Protein AF-C0NZI8-F1 (afdb_monomer)

Organism: Ajellomyces capsulatus (strain G186AR / H82 / ATCC MYA-2454 / RMSCC 2432) (NCBI:txid447093)

Solvent-accessible surface area (backbone atoms only — not comparable to full-atom values): 17394 Å² total; per-residue (Å²): 137,84,87,87,86,86,88,82,84,87,86,87,81,90,79,82,92,83,91,86,84,83,86,84,87,83,87,81,83,81,83,85,82,86,86,82,90,86,84,89,79,89,78,90,82,88,81,78,99,70,85,83,86,71,86,82,74,84,72,78,78,79,77,87,71,55,98,88,56,72,56,94,87,36,101,79,54,83,82,76,89,76,75,90,73,80,79,81,72,90,79,69,96,66,87,80,77,90,73,79,90,84,88,76,88,81,84,93,77,92,82,83,84,89,84,83,90,83,72,89,82,59,88,75,71,70,76,81,71,56,82,88,77,55,60,60,72,66,47,44,57,71,77,47,80,50,59,73,62,50,53,55,50,49,54,52,50,51,52,52,44,59,74,49,69,78,64,72,50,72,69,57,49,45,66,72,74,54,89,85,86,90,84,83,80,80,90,69,102,64,58,67,72,66,50,48,63,52,52,63,74,39,60,92,50,56,71,67,60,32,50,53,55,30,73,74,41,91,51,70,74,47,70,71,57,75,72,78,92,71,95,67,85,131

Secondary structure (DSSP, 8-state):
---------PPP----------------------------------------------PPPPP---TTPPPTT-TT---SS--------SS-------------------------S-GGG-TT------GGGS-HHHHHHHH-S-HHHHHHHHHHHHHHHHHHTT---HHHHHHHHS-----PPP--SS-HHHHHHHHHHHTTS-HHHHHHHHHT--SGGGG--PPPS-----

Mean predicted aligned error: 22.53 Å

Radius of gyration: 34.99 Å; Cα contacts (8 Å, |Δi|>4): 31; chains: 1; bounding box: 94×59×76 Å

Structure (mmCIF, N/CA/C/O backbone):
data_AF-C0NZI8-F1
#
_entry.id   AF-C0NZI8-F1
#
loop_
_atom_site.group_PDB
_atom_site.id
_atom_site.type_symbol
_atom_site.label_atom_id
_atom_site.label_alt_id
_atom_site.label_comp_id
_atom_site.label_asym_id
_atom_site.label_entity_id
_atom_site.label_seq_id
_atom_site.pdbx_PDB_ins_code
_atom_site.Cartn_x
_atom_site.Cartn_y
_atom_site.Cartn_z
_atom_site.occupancy
_atom_site.B_iso_or_equiv
_atom_site.auth_seq_id
_atom_site.auth_comp_id
_atom_site.auth_asym_id
_atom_site.auth_atom_id
_atom_site.pdbx_PDB_model_num
ATOM 1 N N . MET A 1 1 ? -7.556 -16.722 -51.532 1.00 47.34 1 MET A N 1
ATOM 2 C CA . MET A 1 1 ? -8.124 -15.574 -52.265 1.00 47.34 1 MET A CA 1
ATOM 3 C C . MET A 1 1 ? -7.683 -14.290 -51.573 1.00 47.34 1 MET A C 1
ATOM 5 O O . MET A 1 1 ? -7.990 -14.125 -50.404 1.00 47.34 1 MET A O 1
ATOM 9 N N . ALA A 1 2 ? -6.882 -13.501 -52.299 1.00 45.81 2 ALA A N 1
ATOM 10 C CA . ALA A 1 2 ? -6.449 -12.105 -52.118 1.00 45.81 2 ALA A CA 1
ATOM 11 C C . ALA A 1 2 ? -6.083 -11.572 -50.710 1.00 45.81 2 ALA A C 1
ATOM 13 O O . ALA A 1 2 ? -6.938 -11.155 -49.935 1.00 45.81 2 ALA A O 1
ATOM 14 N N . ALA A 1 3 ? -4.772 -11.468 -50.463 1.00 52.78 3 ALA A N 1
ATOM 15 C CA . ALA A 1 3 ? -4.165 -10.540 -49.511 1.00 52.78 3 ALA A CA 1
ATOM 16 C C . ALA A 1 3 ? -4.009 -9.154 -50.165 1.00 52.78 3 ALA A C 1
ATOM 18 O O . ALA A 1 3 ? -3.590 -9.068 -51.319 1.00 52.78 3 ALA A O 1
ATOM 19 N N . VAL A 1 4 ? -4.309 -8.080 -49.431 1.00 65.44 4 VAL A N 1
ATOM 20 C CA . VAL A 1 4 ? -4.055 -6.694 -49.852 1.00 65.44 4 VAL A CA 1
ATOM 21 C C . VAL A 1 4 ? -2.905 -6.145 -49.011 1.00 65.44 4 VAL A C 1
ATOM 23 O O . VAL A 1 4 ? -3.061 -5.856 -47.827 1.00 65.44 4 VAL A O 1
ATOM 26 N N . CYS A 1 5 ? -1.737 -6.031 -49.639 1.00 52.44 5 CYS A N 1
ATOM 27 C CA . CYS A 1 5 ? -0.596 -5.261 -49.161 1.00 52.44 5 CYS A CA 1
ATOM 28 C C . CYS A 1 5 ? -0.641 -3.873 -49.813 1.00 52.44 5 CYS A C 1
ATOM 30 O O . CYS A 1 5 ? -0.712 -3.781 -51.036 1.00 52.44 5 CYS A O 1
ATOM 32 N N . ALA A 1 6 ? -0.535 -2.806 -49.021 1.00 66.19 6 ALA A N 1
ATOM 33 C CA . ALA A 1 6 ? -0.235 -1.467 -49.518 1.00 66.19 6 ALA A CA 1
ATOM 34 C C . ALA A 1 6 ? 0.872 -0.843 -48.658 1.00 66.19 6 ALA A C 1
ATOM 36 O O . ALA A 1 6 ? 0.718 -0.613 -47.461 1.00 66.19 6 ALA A O 1
ATOM 37 N N . SER A 1 7 ? 2.011 -0.630 -49.305 1.00 61.38 7 SER A N 1
ATOM 38 C CA . SER A 1 7 ? 3.226 0.017 -48.823 1.00 61.38 7 SER A CA 1
ATOM 39 C C . SER A 1 7 ? 3.219 1.506 -49.174 1.00 61.38 7 SER A C 1
ATOM 41 O O . SER A 1 7 ? 2.986 1.832 -50.335 1.00 61.38 7 SER A O 1
ATOM 43 N N . LEU A 1 8 ? 3.587 2.394 -48.243 1.00 64.69 8 LEU A N 1
ATOM 44 C CA . LEU A 1 8 ? 4.010 3.763 -48.571 1.00 64.69 8 LEU A CA 1
ATOM 45 C C . LEU A 1 8 ? 5.148 4.257 -47.647 1.00 64.69 8 LEU A C 1
ATOM 47 O O . LEU A 1 8 ? 4.935 4.616 -46.496 1.00 64.69 8 LEU A O 1
ATOM 51 N N . ILE A 1 9 ? 6.365 4.178 -48.200 1.00 70.50 9 ILE A N 1
ATOM 52 C CA . ILE A 1 9 ? 7.445 5.187 -48.304 1.00 70.50 9 ILE A CA 1
ATOM 53 C C . ILE A 1 9 ? 7.753 6.095 -47.084 1.00 70.50 9 ILE A C 1
ATOM 55 O O . ILE A 1 9 ? 6.946 6.957 -46.743 1.00 70.50 9 ILE A O 1
ATOM 59 N N . PRO A 1 10 ? 8.994 6.060 -46.543 1.00 63.06 10 PRO A N 1
ATOM 60 C CA . PRO A 1 10 ? 9.551 7.130 -45.713 1.00 63.06 10 PRO A CA 1
ATOM 61 C C . PRO A 1 10 ? 10.360 8.150 -46.543 1.00 63.06 10 PRO A C 1
ATOM 63 O O . PRO A 1 10 ? 11.252 7.786 -47.313 1.00 63.06 10 PRO A O 1
ATOM 66 N N . GLN A 1 11 ? 10.078 9.444 -46.354 1.00 65.50 11 GLN A N 1
ATOM 67 C CA . GLN A 1 11 ? 10.861 10.550 -46.914 1.00 6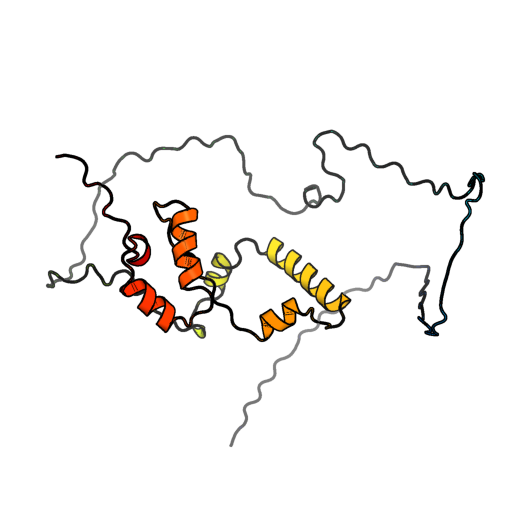5.50 11 GLN A CA 1
ATOM 68 C C . GLN A 1 11 ? 12.129 10.829 -46.096 1.00 65.50 11 GLN A C 1
ATOM 70 O O . GLN A 1 11 ? 12.123 10.900 -44.868 1.00 65.50 11 GLN A O 1
ATOM 75 N N . GLN A 1 12 ? 13.217 11.005 -46.839 1.00 55.22 12 GLN A N 1
ATOM 76 C CA . GLN A 1 12 ? 14.556 11.359 -46.395 1.00 55.22 12 GLN A CA 1
ATOM 77 C C . GLN A 1 12 ? 14.647 12.821 -45.946 1.00 55.22 12 GLN A C 1
ATOM 79 O O . GLN A 1 12 ? 14.176 13.715 -46.645 1.00 55.22 12 GLN A O 1
ATOM 84 N N . LEU A 1 13 ? 15.369 13.081 -44.853 1.00 59.31 13 LEU A N 1
ATOM 85 C CA . LEU A 1 13 ? 15.940 14.403 -44.596 1.00 59.31 13 LEU A CA 1
ATOM 86 C C . LEU A 1 13 ? 17.311 14.260 -43.926 1.00 59.31 13 LEU A C 1
ATOM 88 O O . LEU A 1 13 ? 17.445 14.172 -42.709 1.00 59.31 13 LEU A O 1
ATOM 92 N N . ALA A 1 14 ? 18.344 14.217 -44.764 1.00 51.75 14 ALA A N 1
ATOM 93 C CA . ALA A 1 14 ? 19.727 14.413 -44.367 1.00 51.75 14 ALA A CA 1
ATOM 94 C C . ALA A 1 14 ? 20.017 15.921 -44.334 1.00 51.75 14 ALA A C 1
ATOM 96 O O . ALA A 1 14 ? 19.948 16.588 -45.366 1.00 51.75 14 ALA A O 1
ATOM 97 N N . ARG A 1 15 ? 20.371 16.469 -43.166 1.00 55.72 15 ARG A N 1
ATOM 98 C CA . ARG A 1 15 ? 21.039 17.775 -43.066 1.00 55.72 15 ARG A CA 1
ATOM 99 C C . ARG A 1 15 ? 22.091 17.784 -41.957 1.00 55.72 15 ARG A C 1
ATOM 101 O O . ARG A 1 15 ? 21.784 17.629 -40.785 1.00 55.72 15 ARG A O 1
ATOM 108 N N . ALA A 1 16 ? 23.305 18.074 -42.418 1.00 54.44 16 ALA A N 1
ATOM 109 C CA . ALA A 1 16 ? 24.358 18.860 -41.783 1.00 54.44 16 ALA A CA 1
ATOM 110 C C . ALA A 1 16 ? 25.098 18.289 -40.556 1.00 54.44 16 ALA A C 1
ATOM 112 O O . ALA A 1 16 ? 24.670 18.345 -39.409 1.00 54.44 16 ALA A O 1
ATOM 113 N N . ALA A 1 17 ? 26.322 17.862 -40.870 1.00 51.56 17 ALA A N 1
ATOM 114 C CA . ALA A 1 17 ? 27.480 17.664 -40.016 1.00 51.56 17 ALA A CA 1
ATOM 115 C C . ALA A 1 17 ? 27.743 18.787 -38.995 1.00 51.56 17 ALA A C 1
ATOM 117 O O . ALA A 1 17 ? 27.702 19.967 -39.342 1.00 51.56 17 ALA A O 1
ATOM 118 N N . ARG A 1 18 ? 28.165 18.384 -37.785 1.00 60.62 18 ARG A N 1
ATOM 119 C CA . ARG A 1 18 ? 29.219 19.025 -36.969 1.00 60.62 18 ARG A CA 1
ATOM 120 C C . ARG A 1 18 ? 29.563 18.156 -35.747 1.00 60.62 18 ARG A C 1
ATOM 122 O O . ARG A 1 18 ? 28.758 18.089 -34.823 1.00 60.62 18 ARG A O 1
ATOM 129 N N . PRO A 1 19 ? 30.760 17.546 -35.674 1.00 53.22 19 PRO A N 1
ATOM 130 C CA . PRO A 1 19 ? 31.298 17.028 -34.428 1.00 53.22 19 PRO A CA 1
ATOM 131 C C . PRO A 1 19 ? 32.312 18.028 -33.866 1.00 53.22 19 PRO A C 1
ATOM 133 O O . PRO A 1 19 ? 33.313 18.361 -34.500 1.00 53.22 19 PRO A O 1
ATOM 136 N N . ARG A 1 20 ? 32.062 18.514 -32.654 1.00 55.44 20 ARG A N 1
ATOM 137 C CA . ARG A 1 20 ? 33.077 19.152 -31.814 1.00 55.44 20 ARG A CA 1
ATOM 138 C C . ARG A 1 20 ? 32.785 18.760 -30.381 1.00 55.44 20 ARG A C 1
ATOM 140 O O . ARG A 1 20 ? 31.950 19.413 -29.791 1.00 55.44 20 ARG A O 1
ATOM 147 N N . PHE A 1 21 ? 33.440 17.724 -29.864 1.00 57.88 21 PHE A N 1
ATOM 148 C CA . PHE A 1 21 ? 33.984 17.710 -28.502 1.00 57.88 21 PHE A CA 1
ATOM 149 C C . PHE A 1 21 ? 35.106 16.673 -28.437 1.00 57.88 21 PHE A C 1
ATOM 151 O O . PHE A 1 21 ? 34.916 15.485 -28.684 1.00 57.88 21 PHE A O 1
ATOM 158 N N . SER A 1 22 ? 36.297 17.202 -28.181 1.00 52.34 22 SER A N 1
ATOM 159 C CA . SER A 1 22 ? 37.545 16.494 -27.954 1.00 52.34 22 SER A CA 1
ATOM 160 C C . SER A 1 22 ? 37.698 16.203 -26.460 1.00 52.34 22 SER A C 1
ATOM 162 O O . SER A 1 22 ? 37.262 16.993 -25.627 1.00 52.34 22 SER A O 1
ATOM 164 N N . ALA A 1 23 ? 38.416 15.115 -26.197 1.00 54.16 23 ALA A N 1
ATOM 165 C CA . ALA A 1 23 ? 39.254 14.856 -25.032 1.00 54.16 23 ALA A CA 1
ATOM 166 C C . ALA A 1 23 ? 38.652 14.202 -23.772 1.00 54.16 23 ALA A C 1
ATOM 168 O O . ALA A 1 23 ? 37.743 14.685 -23.103 1.00 54.16 23 ALA A O 1
ATOM 169 N N . THR A 1 24 ? 39.382 13.144 -23.396 1.00 58.09 24 THR A N 1
ATOM 170 C CA . THR A 1 24 ? 39.548 12.501 -22.083 1.00 58.09 24 THR A CA 1
ATOM 171 C C . THR A 1 24 ? 38.499 11.486 -21.622 1.00 58.09 24 THR A C 1
ATOM 173 O O . THR A 1 24 ? 37.571 11.748 -20.865 1.00 58.09 24 THR A O 1
ATOM 176 N N . ALA A 1 25 ? 38.759 10.256 -22.068 1.00 45.81 25 ALA A N 1
ATOM 177 C CA . ALA A 1 25 ? 38.303 8.995 -21.514 1.00 45.81 25 ALA A CA 1
ATOM 178 C C . ALA A 1 25 ? 38.780 8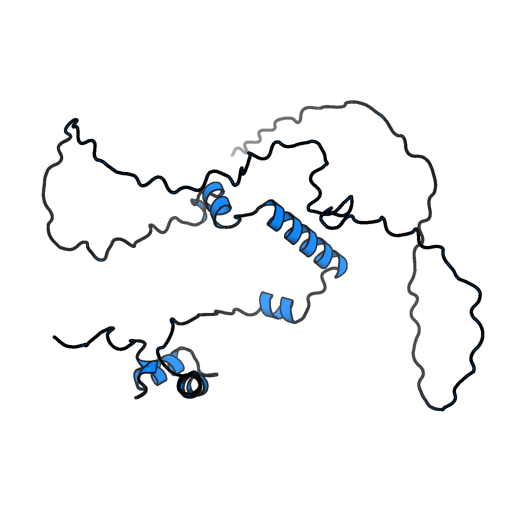.785 -20.072 1.00 45.81 25 ALA A C 1
ATOM 180 O O . ALA A 1 25 ? 39.952 8.996 -19.813 1.00 45.81 25 ALA A O 1
ATOM 181 N N . HIS A 1 26 ? 37.920 8.230 -19.210 1.00 56.84 26 HIS A N 1
ATOM 182 C CA . HIS A 1 26 ? 38.288 7.196 -18.232 1.00 56.84 26 HIS A CA 1
ATOM 183 C C . HIS A 1 26 ? 37.057 6.330 -17.921 1.00 56.84 26 HIS A C 1
ATOM 185 O O . HIS A 1 26 ? 36.157 6.703 -17.171 1.00 56.84 26 HIS A O 1
ATOM 191 N N . ILE A 1 27 ? 37.020 5.150 -18.542 1.00 53.41 27 ILE A N 1
ATOM 192 C CA . ILE A 1 27 ? 36.072 4.071 -18.264 1.00 53.41 27 ILE A CA 1
ATOM 193 C C . ILE A 1 27 ? 36.698 3.218 -17.158 1.00 53.41 27 ILE A C 1
ATOM 195 O O . ILE A 1 27 ? 37.537 2.364 -17.430 1.00 53.41 27 ILE A O 1
ATOM 199 N N . CYS A 1 28 ? 36.295 3.428 -15.907 1.00 56.56 28 CYS A N 1
ATOM 200 C CA . CYS A 1 28 ? 36.663 2.533 -14.809 1.00 56.56 28 CYS A CA 1
ATOM 201 C C . CYS A 1 28 ? 35.565 1.481 -14.605 1.00 56.56 28 CYS A C 1
ATOM 203 O O . CYS A 1 28 ? 34.563 1.710 -13.926 1.00 56.56 28 CYS A O 1
ATOM 205 N N . ARG A 1 29 ? 35.774 0.302 -15.203 1.00 53.34 29 ARG A N 1
ATOM 206 C CA . ARG A 1 29 ? 35.073 -0.942 -14.858 1.00 53.34 29 ARG A CA 1
ATOM 207 C C . ARG A 1 29 ? 35.492 -1.351 -13.443 1.00 53.34 29 ARG A C 1
ATOM 209 O O . ARG A 1 29 ? 36.653 -1.671 -13.223 1.00 53.34 29 ARG A O 1
ATOM 216 N N . ARG A 1 30 ? 34.560 -1.372 -12.487 1.00 58.97 30 ARG A N 1
ATOM 217 C CA . ARG A 1 30 ? 34.794 -1.957 -11.158 1.00 58.97 30 ARG A CA 1
ATOM 218 C C . ARG A 1 30 ? 34.193 -3.360 -11.124 1.00 58.97 30 ARG A C 1
ATOM 220 O O . ARG A 1 30 ? 32.978 -3.515 -11.029 1.00 58.97 30 ARG A O 1
ATOM 227 N N . ALA A 1 31 ? 35.057 -4.362 -11.259 1.00 56.09 31 ALA A N 1
ATOM 228 C CA . ALA A 1 31 ? 34.739 -5.760 -11.011 1.00 56.09 31 ALA A CA 1
ATOM 229 C C . ALA A 1 31 ? 34.596 -5.986 -9.496 1.00 56.09 31 ALA A C 1
ATOM 231 O O . ALA A 1 31 ? 35.449 -5.560 -8.719 1.00 56.09 31 ALA A O 1
ATOM 232 N N . PHE A 1 32 ? 33.510 -6.640 -9.084 1.00 54.00 32 PHE A N 1
ATOM 233 C CA . PHE A 1 32 ? 33.370 -7.216 -7.750 1.00 54.00 32 PHE A CA 1
ATOM 234 C C . PHE A 1 32 ? 33.783 -8.684 -7.845 1.00 54.00 32 PHE A C 1
ATOM 236 O O . PHE A 1 32 ? 33.040 -9.496 -8.391 1.00 54.00 32 PHE A O 1
ATOM 243 N N . ALA A 1 33 ? 34.976 -9.001 -7.345 1.00 61.00 33 ALA A N 1
ATOM 244 C CA . ALA A 1 33 ? 35.378 -10.368 -7.055 1.00 61.00 33 ALA A CA 1
ATOM 245 C C . ALA A 1 33 ? 34.992 -10.690 -5.605 1.00 61.00 33 ALA A C 1
ATOM 247 O O . ALA A 1 33 ? 35.370 -9.990 -4.666 1.00 61.00 33 ALA A O 1
ATOM 248 N N . SER A 1 34 ? 34.178 -11.727 -5.469 1.00 54.78 34 SER A N 1
ATOM 249 C CA . SER A 1 34 ? 33.779 -12.413 -4.245 1.00 54.78 34 SER A CA 1
ATOM 250 C C . SER A 1 34 ? 34.930 -13.222 -3.651 1.00 54.78 34 SER A C 1
ATOM 252 O O . SER A 1 34 ? 35.610 -13.906 -4.414 1.00 54.78 34 SER A O 1
ATOM 254 N N . SER A 1 35 ? 35.077 -13.237 -2.321 1.00 61.22 35 SER A N 1
ATOM 255 C CA . SER A 1 35 ? 35.550 -14.395 -1.531 1.00 61.22 35 SER A CA 1
ATOM 256 C C . SER A 1 35 ? 35.437 -14.138 -0.013 1.00 61.22 35 SER A C 1
ATOM 258 O O . SER A 1 35 ? 35.305 -12.980 0.382 1.00 61.22 35 SER A O 1
ATOM 260 N N . PRO A 1 36 ? 35.377 -15.196 0.825 1.00 56.22 36 PRO A N 1
ATOM 261 C CA . PRO A 1 36 ? 34.413 -15.290 1.924 1.00 56.22 36 PRO A CA 1
ATOM 262 C C . PRO A 1 36 ? 35.015 -15.384 3.346 1.00 56.22 36 PRO A C 1
ATOM 264 O O . PRO A 1 36 ? 36.176 -15.718 3.524 1.00 56.22 36 PRO A O 1
ATOM 267 N N . LEU A 1 37 ? 34.144 -15.119 4.332 1.00 48.94 37 LEU A N 1
ATOM 268 C CA . LEU A 1 37 ? 33.990 -15.761 5.656 1.00 48.94 37 LEU A CA 1
ATOM 269 C C . LEU A 1 37 ? 35.244 -16.178 6.464 1.00 48.94 37 LEU A C 1
ATOM 271 O O . LEU A 1 37 ? 35.846 -17.196 6.157 1.00 48.94 37 LEU A O 1
ATOM 275 N N . LEU A 1 38 ? 35.487 -15.495 7.598 1.00 56.75 38 LEU A N 1
ATOM 276 C CA . LEU A 1 38 ? 35.896 -16.041 8.922 1.00 56.75 38 LEU A CA 1
ATOM 277 C C . LEU A 1 38 ? 35.942 -14.856 9.931 1.00 56.75 38 LEU A C 1
ATOM 279 O O . LEU A 1 38 ? 36.726 -13.936 9.741 1.00 56.75 38 LEU A O 1
ATOM 283 N N . ARG A 1 39 ? 34.919 -14.626 10.771 1.00 49.94 39 ARG A N 1
ATOM 284 C CA . ARG A 1 39 ? 34.687 -15.101 12.161 1.00 49.94 39 ARG A CA 1
ATOM 285 C C . ARG A 1 39 ? 35.610 -14.489 13.253 1.00 49.94 39 ARG A C 1
ATOM 287 O O . ARG A 1 39 ? 36.696 -15.006 13.459 1.00 49.94 39 ARG A O 1
ATOM 294 N N . ASP A 1 40 ? 35.075 -13.445 13.923 1.00 45.81 40 ASP A N 1
ATOM 295 C CA . ASP A 1 40 ? 34.965 -13.110 15.381 1.00 45.81 40 ASP A CA 1
ATOM 296 C C . ASP A 1 40 ? 36.176 -13.180 16.366 1.00 45.81 40 ASP A C 1
ATOM 298 O O . ASP A 1 40 ? 37.129 -13.901 16.104 1.00 45.81 40 ASP A O 1
ATOM 302 N N . PRO A 1 41 ? 36.079 -12.646 17.620 1.00 56.69 41 PRO A N 1
ATOM 303 C CA . PRO A 1 41 ? 35.681 -11.294 18.084 1.00 56.69 41 PRO A CA 1
ATOM 304 C C . PRO A 1 41 ? 36.561 -10.747 19.265 1.00 56.69 41 PRO A C 1
ATOM 306 O O . PRO A 1 41 ? 37.358 -11.478 19.835 1.00 56.69 41 PRO A O 1
ATOM 309 N N . ALA A 1 42 ? 36.298 -9.501 19.714 1.00 44.53 42 ALA A N 1
ATOM 310 C CA . ALA A 1 42 ? 36.796 -8.843 20.953 1.00 44.53 42 ALA A CA 1
ATOM 311 C C . ALA A 1 42 ? 38.323 -8.556 20.981 1.00 44.53 42 ALA A C 1
ATOM 313 O O . ALA A 1 42 ? 39.133 -9.394 20.638 1.00 44.53 42 ALA A O 1
ATOM 314 N N . THR A 1 43 ? 38.840 -7.366 21.293 1.00 52.88 43 THR A N 1
ATOM 315 C CA . THR A 1 43 ? 38.694 -6.567 22.516 1.00 52.88 43 THR A CA 1
ATOM 316 C C . THR A 1 43 ? 39.258 -5.155 22.294 1.00 52.88 43 THR A C 1
ATOM 318 O O . THR A 1 43 ? 40.298 -4.991 21.670 1.00 52.88 43 THR A O 1
ATOM 321 N N . SER A 1 44 ? 38.591 -4.158 22.882 1.00 46.50 44 SER A N 1
ATOM 322 C CA . SER A 1 44 ? 39.177 -3.034 23.634 1.00 46.50 44 SER A CA 1
ATOM 323 C C . SER A 1 44 ? 40.554 -2.484 23.215 1.00 46.50 44 SER A C 1
ATOM 325 O O . SER A 1 44 ? 41.585 -3.066 23.535 1.00 46.50 44 SER A O 1
ATOM 327 N N . SER A 1 45 ? 40.588 -1.267 22.667 1.00 52.41 45 SER A N 1
ATOM 328 C CA . SER A 1 45 ? 41.242 -0.091 23.286 1.00 52.41 45 SER A CA 1
ATOM 329 C C . SER A 1 45 ? 41.472 1.015 22.250 1.00 52.41 45 SER A C 1
ATOM 331 O O . SER A 1 45 ? 41.761 0.778 21.082 1.00 52.41 45 SER A O 1
ATOM 333 N N . GLN A 1 46 ? 41.251 2.250 22.689 1.00 52.62 46 GLN A N 1
ATOM 334 C CA . GLN A 1 46 ? 41.320 3.473 21.892 1.00 52.62 46 GLN A CA 1
ATOM 335 C C . GLN A 1 46 ? 42.743 3.780 21.401 1.00 52.62 46 GLN A C 1
ATOM 337 O O . GLN A 1 46 ? 43.670 3.694 22.205 1.00 52.62 46 GLN A O 1
ATOM 342 N N . PRO A 1 47 ? 42.915 4.318 20.179 1.00 53.28 47 PRO A N 1
ATOM 343 C CA . PRO A 1 47 ? 44.112 5.074 19.852 1.00 53.28 47 PRO A CA 1
ATOM 344 C C . PRO A 1 47 ? 43.797 6.551 19.568 1.00 53.28 47 PRO A C 1
ATOM 346 O O . PRO A 1 47 ? 43.118 6.920 18.614 1.00 53.28 47 PRO A O 1
ATOM 349 N N . SER A 1 48 ? 44.296 7.375 20.489 1.00 58.59 48 SER A N 1
ATOM 350 C CA . SER A 1 48 ? 45.077 8.597 20.263 1.00 58.59 48 SER A CA 1
ATOM 351 C C . SER A 1 48 ? 44.738 9.522 19.077 1.00 58.59 48 SER A C 1
ATOM 353 O O . SER A 1 48 ? 44.868 9.216 17.894 1.00 58.59 48 SER A O 1
ATOM 355 N N . LYS A 1 49 ? 44.457 10.776 19.460 1.00 49.00 49 LYS A N 1
ATOM 356 C CA . LYS A 1 49 ? 44.453 11.992 18.635 1.00 49.00 49 LYS A CA 1
ATOM 357 C C . LYS A 1 49 ? 45.734 12.091 17.795 1.00 49.00 49 LYS A C 1
ATOM 359 O O . LYS A 1 49 ? 46.757 12.567 18.281 1.00 49.00 49 LYS A O 1
ATOM 364 N N . THR A 1 50 ? 45.669 11.723 16.520 1.00 55.06 50 THR A N 1
ATOM 365 C CA . THR A 1 50 ? 46.723 12.027 15.548 1.00 55.06 50 THR A CA 1
ATOM 366 C C . THR A 1 50 ? 46.171 12.891 14.418 1.00 55.06 50 THR A C 1
ATOM 368 O O . THR A 1 50 ? 45.034 12.775 13.965 1.00 55.06 50 THR A O 1
ATOM 371 N N . LYS A 1 51 ? 46.971 13.900 14.085 1.00 49.38 51 LYS A N 1
ATOM 372 C CA . LYS A 1 51 ? 46.632 15.080 13.295 1.00 49.38 51 LYS A CA 1
ATOM 373 C C . LYS A 1 51 ? 46.474 14.708 11.816 1.00 49.38 51 LYS A C 1
ATOM 375 O O . LYS A 1 51 ? 47.464 14.662 11.096 1.00 49.38 51 LYS A O 1
ATOM 380 N N . ASN A 1 52 ? 45.242 14.563 11.332 1.00 56.69 52 ASN A N 1
ATOM 381 C CA . ASN A 1 52 ? 44.961 14.520 9.892 1.00 56.69 52 ASN A CA 1
ATOM 382 C C . ASN A 1 52 ? 45.046 15.938 9.298 1.00 56.69 52 ASN A C 1
ATOM 384 O O . ASN A 1 52 ? 44.047 16.632 9.114 1.00 56.69 52 ASN A O 1
ATOM 388 N N . ARG A 1 53 ? 46.282 16.390 9.045 1.00 57.50 53 ARG A N 1
ATOM 389 C CA . ARG A 1 53 ? 46.624 17.606 8.285 1.00 57.50 53 ARG A CA 1
ATOM 390 C C . ARG A 1 53 ? 46.922 17.267 6.818 1.00 57.50 53 ARG A C 1
ATOM 392 O O . ARG A 1 53 ? 47.964 17.630 6.292 1.00 57.50 53 ARG A O 1
ATOM 399 N N . HIS A 1 54 ? 46.020 16.558 6.154 1.00 53.66 54 HIS A N 1
ATOM 400 C CA . HIS A 1 54 ? 46.065 16.349 4.707 1.00 53.66 54 HIS A CA 1
ATOM 401 C C . HIS A 1 54 ? 44.668 15.893 4.271 1.00 53.66 54 HIS A C 1
ATOM 403 O O . HIS A 1 54 ? 44.036 15.167 5.026 1.00 53.66 54 HIS A O 1
ATOM 409 N N . 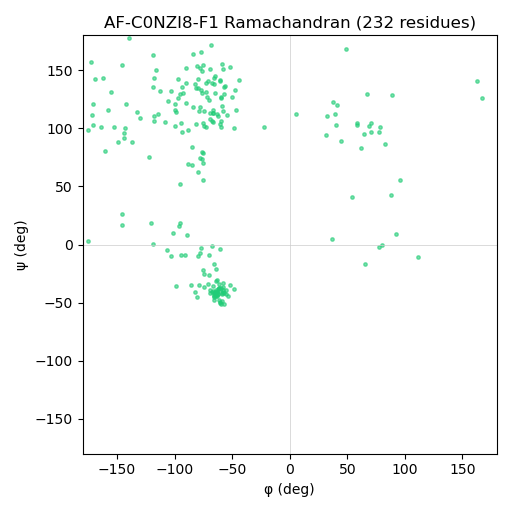LEU A 1 55 ? 44.178 16.313 3.101 1.00 57.06 55 LEU A N 1
ATOM 410 C CA . LEU A 1 55 ? 42.770 16.244 2.640 1.00 57.06 55 LEU A CA 1
ATOM 411 C C . LEU A 1 55 ? 41.894 17.452 3.031 1.00 57.06 55 LEU A C 1
ATOM 413 O O . LEU A 1 55 ? 40.721 17.315 3.367 1.00 57.06 55 LEU A O 1
ATOM 417 N N . LYS A 1 56 ? 42.427 18.673 2.911 1.00 56.00 56 LYS A N 1
ATOM 418 C CA . LYS A 1 56 ? 41.574 19.843 2.651 1.00 56.00 56 LYS A CA 1
ATOM 419 C C . LYS A 1 56 ? 41.348 19.931 1.144 1.00 56.00 56 LYS A C 1
ATOM 421 O O . LYS A 1 56 ? 42.078 20.625 0.446 1.00 56.00 56 LYS A O 1
ATOM 426 N N . VAL A 1 57 ? 40.365 19.187 0.636 1.00 64.94 57 VAL A N 1
ATOM 427 C CA . VAL A 1 57 ? 39.798 19.489 -0.684 1.00 64.94 57 VAL A CA 1
ATOM 428 C C . VAL A 1 57 ? 39.089 20.830 -0.533 1.00 64.94 57 VAL A C 1
ATOM 430 O O . VAL A 1 57 ? 38.137 20.939 0.238 1.00 64.94 57 VAL A O 1
ATOM 433 N N . SER A 1 58 ? 39.608 21.855 -1.207 1.00 63.31 58 SER A N 1
ATOM 434 C CA . SER A 1 58 ? 38.958 23.159 -1.320 1.00 63.31 58 SER A CA 1
ATOM 435 C C . SER A 1 58 ? 37.598 22.952 -1.991 1.00 63.31 58 SER A C 1
ATOM 437 O O . SER A 1 58 ? 37.525 22.708 -3.193 1.00 63.31 58 SER A O 1
ATOM 439 N N . GLN A 1 59 ? 36.524 22.948 -1.202 1.00 69.94 59 GLN A N 1
ATOM 440 C CA . GLN A 1 59 ? 35.163 23.028 -1.726 1.00 69.94 59 GLN A CA 1
ATOM 441 C C . GLN A 1 59 ? 34.977 24.467 -2.230 1.00 69.94 59 GLN A C 1
ATOM 443 O O . GLN A 1 59 ? 35.255 25.393 -1.461 1.00 69.94 59 GLN A O 1
ATOM 448 N N . PRO A 1 60 ? 34.543 24.693 -3.483 1.00 71.94 60 PRO A N 1
ATOM 449 C CA . PRO A 1 60 ? 34.212 26.039 -3.929 1.00 71.94 60 PRO A CA 1
ATOM 450 C C . PRO A 1 60 ? 33.135 26.617 -3.005 1.00 71.94 60 PRO A C 1
ATOM 452 O O . PRO A 1 60 ? 32.191 25.923 -2.623 1.00 71.94 60 PRO A O 1
ATOM 455 N N . ALA A 1 61 ? 33.309 27.877 -2.606 1.00 74.00 61 ALA A N 1
ATOM 456 C CA . ALA A 1 61 ? 32.363 28.561 -1.737 1.00 74.00 61 ALA A CA 1
ATOM 457 C C . ALA A 1 61 ? 30.966 28.549 -2.375 1.00 74.00 61 ALA A C 1
ATOM 459 O O . ALA A 1 61 ? 30.812 28.902 -3.545 1.00 74.00 61 ALA A O 1
ATOM 460 N N . ALA A 1 62 ? 29.955 28.136 -1.604 1.00 73.38 62 ALA A N 1
ATOM 461 C CA . ALA A 1 62 ? 28.567 28.206 -2.040 1.00 73.38 62 ALA A CA 1
ATOM 462 C C . ALA A 1 62 ? 28.219 29.662 -2.420 1.00 73.38 62 ALA A C 1
ATOM 464 O O . ALA A 1 62 ? 28.617 30.583 -1.696 1.00 73.38 62 ALA A O 1
ATOM 465 N N . PRO A 1 63 ? 27.509 29.897 -3.539 1.00 71.50 63 PRO A N 1
ATOM 466 C CA . PRO A 1 63 ? 27.145 31.245 -3.954 1.00 71.50 63 PRO A CA 1
ATOM 467 C C . PRO A 1 63 ? 26.283 31.912 -2.878 1.00 71.50 63 PRO A C 1
ATOM 469 O O . PRO A 1 63 ? 25.445 31.269 -2.244 1.00 71.50 63 PRO A O 1
ATOM 472 N N . LYS A 1 64 ? 26.500 33.213 -2.659 1.00 71.81 64 LYS A N 1
ATOM 473 C CA . LYS A 1 64 ? 25.701 34.009 -1.723 1.00 71.81 64 LYS A CA 1
ATOM 474 C C . LYS A 1 64 ? 24.282 34.122 -2.278 1.00 71.81 64 LYS A C 1
ATOM 476 O O . LYS A 1 64 ? 24.053 34.842 -3.242 1.00 71.81 64 LYS A O 1
ATOM 481 N N . ILE A 1 65 ? 23.348 33.3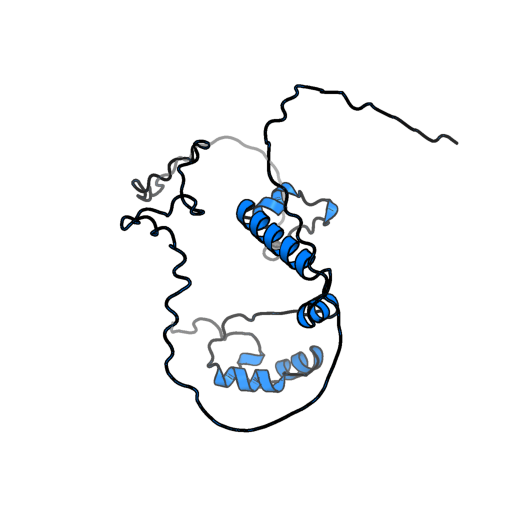93 -1.678 1.00 66.19 65 ILE A N 1
ATOM 482 C CA . ILE A 1 65 ? 21.922 33.496 -1.988 1.00 66.19 65 ILE A CA 1
ATOM 483 C C . ILE A 1 65 ? 21.406 34.753 -1.280 1.00 66.19 65 ILE A C 1
ATOM 485 O O . ILE A 1 65 ? 21.503 34.855 -0.055 1.00 66.19 65 ILE A O 1
ATOM 489 N N . SER A 1 66 ? 20.903 35.724 -2.043 1.00 68.81 66 SER A N 1
ATOM 490 C CA . SER A 1 66 ? 20.156 36.851 -1.480 1.00 68.81 66 SER A CA 1
ATOM 491 C C . SER A 1 66 ? 18.842 36.317 -0.916 1.00 68.81 66 SER A C 1
ATOM 493 O O . SER A 1 66 ? 18.218 35.445 -1.520 1.00 68.81 66 SER A O 1
ATOM 495 N N . HIS A 1 67 ? 18.416 36.794 0.250 1.00 56.56 67 HIS A N 1
ATOM 496 C CA . HIS A 1 67 ? 17.181 36.332 0.879 1.00 56.56 67 HIS A CA 1
ATOM 497 C C . HIS A 1 67 ? 15.997 36.615 -0.068 1.00 56.56 67 HIS A C 1
ATOM 499 O O . HIS A 1 67 ? 15.620 37.766 -0.261 1.00 56.56 67 HIS A O 1
ATOM 505 N N . GLY A 1 68 ? 15.454 35.569 -0.702 1.00 69.19 68 GLY A N 1
ATOM 506 C CA . GLY A 1 68 ? 14.390 35.666 -1.711 1.00 69.19 68 GLY A CA 1
ATOM 507 C C . GLY A 1 68 ? 14.789 35.319 -3.154 1.00 69.19 68 GLY A C 1
ATOM 508 O O . GLY A 1 68 ? 13.890 35.138 -3.968 1.00 69.19 68 GLY A O 1
ATOM 509 N N . SER A 1 69 ? 16.080 35.161 -3.484 1.00 68.69 69 SER A N 1
ATOM 510 C CA . SER A 1 69 ? 16.499 34.659 -4.804 1.00 68.69 69 SER A CA 1
ATOM 511 C C . SER A 1 69 ? 16.624 33.134 -4.797 1.00 68.69 69 SER A C 1
ATOM 513 O O . SER A 1 69 ? 17.138 32.540 -3.846 1.00 68.69 69 SER A O 1
ATOM 515 N N . LEU A 1 70 ? 16.175 32.479 -5.863 1.00 69.75 70 LEU A N 1
ATOM 516 C CA . LEU A 1 70 ? 16.374 31.044 -6.041 1.00 69.75 70 LEU A CA 1
ATOM 517 C C . LEU A 1 70 ? 17.827 30.767 -6.455 1.00 69.75 70 LEU A C 1
ATOM 519 O O . LEU A 1 70 ? 18.526 31.640 -6.961 1.00 69.75 70 LEU A O 1
ATOM 523 N N . ALA A 1 71 ? 18.324 29.565 -6.155 1.00 68.12 71 ALA A N 1
ATOM 524 C CA . ALA A 1 71 ? 19.658 29.168 -6.596 1.00 68.12 71 ALA A CA 1
ATOM 525 C C . ALA A 1 71 ? 19.679 29.064 -8.133 1.00 68.12 71 ALA A C 1
ATOM 527 O O . ALA A 1 71 ? 18.735 28.483 -8.673 1.00 68.12 71 ALA A O 1
ATOM 528 N N . PRO A 1 72 ? 20.738 29.531 -8.823 1.00 65.25 72 PRO A N 1
ATOM 529 C CA . PRO A 1 72 ? 20.849 29.361 -10.269 1.00 65.25 72 PRO A CA 1
ATOM 530 C C . PRO A 1 72 ? 20.823 27.862 -10.604 1.00 65.25 72 PRO A C 1
ATOM 532 O O . PRO A 1 72 ? 21.640 27.087 -10.094 1.00 65.25 72 PRO A O 1
ATOM 535 N N . GLY A 1 73 ? 19.827 27.437 -11.388 1.00 65.88 73 GLY A N 1
ATOM 536 C CA . GLY A 1 73 ? 19.530 26.023 -11.676 1.00 65.88 73 GLY A CA 1
ATOM 537 C C . GLY A 1 73 ? 18.500 25.358 -10.743 1.00 65.88 73 GLY A C 1
ATOM 538 O O . GLY A 1 73 ? 18.310 24.137 -10.786 1.00 65.88 73 GLY A O 1
ATOM 539 N N . SER A 1 74 ? 17.829 26.131 -9.886 1.00 70.81 74 SER A N 1
ATOM 540 C CA . SER A 1 74 ? 16.652 25.689 -9.135 1.00 70.81 74 SER A CA 1
ATOM 541 C C . SER A 1 74 ? 15.498 25.390 -10.092 1.00 70.81 74 SER A C 1
ATOM 543 O O . SER A 1 74 ? 15.274 26.100 -11.061 1.00 70.81 74 SER A O 1
ATOM 545 N N . ILE A 1 75 ? 14.688 24.377 -9.776 1.00 67.19 75 ILE A N 1
ATOM 546 C CA . ILE A 1 75 ? 13.498 23.976 -10.558 1.00 67.19 75 ILE A CA 1
ATOM 547 C C . ILE A 1 75 ? 12.416 25.074 -10.677 1.00 67.19 75 ILE A C 1
ATOM 549 O O . ILE A 1 75 ? 11.391 24.849 -11.317 1.00 67.19 75 ILE A O 1
ATOM 553 N N . PHE A 1 76 ? 12.618 26.208 -10.008 1.00 61.84 76 PHE A N 1
ATOM 554 C CA . PHE A 1 76 ? 11.727 27.365 -9.963 1.00 61.84 76 PHE A CA 1
ATOM 555 C C . PHE A 1 76 ? 12.382 28.642 -10.520 1.00 61.84 76 PHE A C 1
ATOM 557 O O . PHE A 1 76 ? 11.763 29.695 -10.454 1.00 61.84 76 PHE A O 1
ATOM 564 N N . ASP A 1 77 ? 13.637 28.575 -10.974 1.00 66.00 77 ASP A N 1
ATOM 565 C CA . ASP A 1 77 ? 14.346 29.719 -11.553 1.00 66.00 77 ASP A CA 1
ATOM 566 C C . ASP A 1 77 ? 13.856 29.898 -13.000 1.00 66.00 77 ASP A C 1
ATOM 568 O O . ASP A 1 77 ? 13.995 28.985 -13.814 1.00 66.00 77 ASP A O 1
ATOM 572 N N . GLU A 1 78 ? 13.188 31.015 -13.297 1.00 61.97 78 GLU A N 1
ATOM 573 C CA . GLU A 1 78 ? 12.445 31.227 -14.555 1.00 61.97 78 GLU A CA 1
ATOM 574 C C . GLU A 1 78 ? 13.257 31.965 -15.643 1.00 61.97 78 GLU A C 1
ATOM 576 O O . GLU A 1 78 ? 12.678 32.473 -16.599 1.00 61.97 78 GLU A O 1
ATOM 581 N N . ASP A 1 79 ? 14.591 32.012 -15.537 1.00 63.59 79 ASP A N 1
ATOM 582 C CA . ASP A 1 79 ? 15.452 32.846 -16.402 1.00 63.59 79 ASP A CA 1
ATOM 583 C C . ASP A 1 79 ? 15.937 32.171 -17.710 1.00 63.59 79 ASP A C 1
ATOM 585 O O . ASP A 1 79 ? 16.719 32.742 -18.469 1.00 63.59 79 ASP A O 1
ATOM 589 N N . ASP A 1 80 ? 15.428 30.981 -18.050 1.00 57.06 80 ASP A N 1
ATOM 590 C CA . ASP A 1 80 ? 15.660 30.348 -19.360 1.00 57.06 80 ASP A CA 1
ATOM 591 C C . ASP A 1 80 ? 14.591 30.782 -20.390 1.00 57.06 80 ASP A C 1
ATOM 593 O O . ASP A 1 80 ? 13.732 30.003 -20.798 1.00 57.06 80 ASP A O 1
ATOM 597 N N . GLY A 1 81 ? 14.651 32.056 -20.791 1.00 51.75 81 GLY A N 1
ATOM 598 C CA . GLY A 1 81 ? 14.402 32.643 -22.126 1.00 51.75 81 GLY A CA 1
ATOM 599 C C . GLY A 1 81 ? 13.315 32.165 -23.115 1.00 51.75 81 GLY A C 1
ATOM 600 O O . GLY A 1 81 ? 13.296 32.699 -24.223 1.00 51.75 81 GLY A O 1
ATOM 601 N N . VAL A 1 82 ? 12.419 31.215 -22.826 1.00 49.19 82 VAL A N 1
ATOM 602 C CA . VAL A 1 82 ? 11.378 30.758 -23.774 1.00 49.19 82 VAL A CA 1
ATOM 603 C C . VAL A 1 82 ? 10.117 30.294 -23.033 1.00 49.19 82 VAL A C 1
ATOM 605 O O . VAL A 1 82 ? 9.978 29.113 -22.738 1.00 49.19 82 VAL A O 1
ATOM 608 N N . MET A 1 83 ? 9.185 31.216 -22.757 1.00 55.41 83 MET A N 1
ATOM 609 C CA . MET A 1 83 ? 7.715 31.038 -22.815 1.00 55.41 83 MET A CA 1
ATOM 610 C C . MET A 1 83 ? 7.004 32.214 -22.116 1.00 55.41 83 MET A C 1
ATOM 612 O O . MET A 1 83 ? 7.268 32.463 -20.942 1.00 55.41 83 MET A O 1
ATOM 616 N N . PRO A 1 84 ? 6.056 32.911 -22.771 1.00 48.56 84 PRO A N 1
ATOM 617 C CA . PRO A 1 84 ? 5.217 33.883 -22.090 1.00 48.56 84 PRO A CA 1
ATOM 618 C C . PRO A 1 84 ? 4.165 33.128 -21.267 1.00 48.56 84 PRO A C 1
ATOM 620 O O . PRO A 1 84 ? 3.203 32.578 -21.802 1.00 48.56 84 PRO A O 1
ATOM 623 N N . SER A 1 85 ? 4.358 33.077 -19.950 1.00 51.09 85 SER A N 1
ATOM 624 C CA . SER A 1 85 ? 3.283 32.740 -19.016 1.00 51.09 85 SER A CA 1
ATOM 625 C C . SER A 1 85 ? 2.220 33.845 -19.087 1.00 51.09 85 SER A C 1
ATOM 627 O O . SER A 1 85 ? 2.582 35.024 -19.025 1.00 51.09 85 SER A O 1
ATOM 629 N N . PRO A 1 86 ? 0.921 33.528 -19.238 1.00 57.12 86 PRO A N 1
ATOM 630 C CA . PRO A 1 86 ? -0.110 34.548 -19.202 1.00 57.12 86 PRO A CA 1
ATOM 631 C C . PRO A 1 86 ? -0.142 35.121 -17.786 1.00 57.12 86 PRO A C 1
ATOM 633 O O . PRO A 1 86 ? -0.475 34.420 -16.832 1.00 57.12 86 PRO A O 1
ATOM 636 N N . TYR A 1 87 ? 0.245 36.391 -17.678 1.00 47.47 87 TYR A N 1
ATOM 637 C CA . TYR A 1 87 ? 0.169 37.255 -16.506 1.00 47.47 87 TYR A CA 1
ATOM 638 C C . TYR A 1 87 ? -0.888 36.804 -15.489 1.00 47.47 87 TYR A C 1
ATOM 640 O O . TYR A 1 87 ? -2.074 37.101 -15.625 1.00 47.47 87 TYR A O 1
ATOM 648 N N . SER A 1 88 ? -0.466 36.142 -14.411 1.00 49.12 88 SER A N 1
ATOM 649 C CA . SER A 1 88 ? -1.268 36.098 -13.193 1.00 49.12 88 SER A CA 1
ATOM 650 C C . SER A 1 88 ? -0.950 37.351 -12.383 1.00 49.12 88 SER A C 1
ATOM 652 O O . SER A 1 88 ? -0.309 37.277 -11.337 1.00 49.12 88 SER A O 1
ATOM 654 N N . SER A 1 89 ? -1.364 38.513 -12.898 1.00 49.56 89 SER A N 1
ATOM 655 C CA . SER A 1 89 ? -1.404 39.751 -12.122 1.00 49.56 89 SER A CA 1
ATOM 656 C C . SER A 1 89 ? -2.347 39.539 -10.946 1.00 49.56 89 SER A C 1
ATOM 658 O O . SER A 1 89 ? -3.571 39.502 -11.082 1.00 49.56 89 SER A O 1
ATOM 660 N N . THR A 1 90 ? -1.769 39.356 -9.768 1.00 52.38 90 THR A N 1
ATOM 661 C CA . THR A 1 90 ? -2.474 39.308 -8.492 1.00 52.38 90 THR A CA 1
ATOM 662 C C . THR A 1 90 ? -2.791 40.732 -8.040 1.00 52.38 90 THR A C 1
ATOM 664 O O . THR A 1 90 ? -2.266 41.169 -7.026 1.00 52.38 90 THR A O 1
ATOM 667 N N . ASP A 1 91 ? -3.596 41.479 -8.801 1.00 51.47 91 ASP A N 1
ATOM 668 C CA . ASP A 1 91 ? -3.968 42.853 -8.406 1.00 51.47 91 ASP A CA 1
ATOM 669 C C . ASP A 1 91 ? -5.399 43.276 -8.797 1.00 51.47 91 ASP A C 1
ATOM 671 O O . ASP A 1 91 ? -5.762 44.446 -8.792 1.00 51.47 91 ASP A O 1
ATOM 675 N N . SER A 1 92 ? -6.277 42.321 -9.127 1.00 47.56 92 SER A N 1
ATOM 676 C CA . SER A 1 92 ? -7.665 42.646 -9.509 1.00 47.56 92 SER A CA 1
ATOM 677 C C . SER A 1 92 ? -8.717 41.618 -9.079 1.00 47.56 92 SER A C 1
ATOM 679 O O . SER A 1 92 ? -9.801 41.543 -9.655 1.00 47.56 92 SER A O 1
ATOM 681 N N . ARG A 1 93 ? -8.474 40.851 -8.004 1.00 50.91 93 ARG A N 1
ATOM 682 C CA . ARG A 1 93 ? -9.516 40.004 -7.387 1.00 50.91 93 ARG A CA 1
ATOM 683 C C . ARG A 1 93 ? -10.492 40.842 -6.553 1.00 50.91 93 ARG A C 1
ATOM 685 O O . ARG A 1 93 ? -10.484 40.787 -5.327 1.00 50.91 93 ARG A O 1
ATOM 692 N N . LYS A 1 94 ? -11.366 41.586 -7.230 1.00 58.81 94 LYS A N 1
ATOM 693 C CA . LYS A 1 94 ? -12.649 42.040 -6.679 1.00 58.81 94 LYS A CA 1
ATOM 694 C C . LYS A 1 94 ? -13.752 41.196 -7.329 1.00 58.81 94 LYS A C 1
ATOM 696 O O . LYS A 1 94 ? -13.804 41.142 -8.555 1.00 58.81 94 LYS A O 1
ATOM 701 N N . PRO A 1 95 ? -14.606 40.498 -6.560 1.00 59.75 95 PRO A N 1
ATOM 702 C CA . PRO A 1 95 ? -15.687 39.709 -7.134 1.00 59.75 95 PRO A CA 1
ATOM 703 C C . PRO A 1 95 ? -16.734 40.654 -7.734 1.00 59.75 95 PRO A C 1
ATOM 705 O O . PRO A 1 95 ? -17.460 41.330 -7.005 1.00 59.75 95 PRO A O 1
ATOM 708 N N . GLN A 1 96 ? -16.813 40.719 -9.065 1.00 57.50 96 GLN A N 1
ATOM 709 C CA . GLN A 1 96 ? -17.899 41.416 -9.744 1.00 57.50 96 GLN A CA 1
ATOM 710 C C . GLN A 1 96 ? -19.161 40.552 -9.630 1.00 57.50 96 GLN A C 1
ATOM 712 O O . GLN A 1 96 ? -19.320 39.523 -10.283 1.00 57.50 96 GLN A O 1
ATOM 717 N N . ARG A 1 97 ? -20.029 40.957 -8.704 1.00 47.47 97 ARG A N 1
ATOM 718 C CA . ARG A 1 97 ? -21.373 40.427 -8.485 1.00 47.47 97 ARG A CA 1
ATOM 719 C C . ARG A 1 97 ? -22.206 40.683 -9.744 1.00 47.47 97 ARG A C 1
ATOM 721 O O . ARG A 1 97 ? -22.521 41.828 -10.041 1.00 47.47 97 ARG A O 1
ATOM 728 N N . LEU A 1 98 ? -22.547 39.617 -10.466 1.00 57.72 98 LEU A N 1
ATOM 729 C CA . LEU A 1 98 ? -23.506 39.647 -11.569 1.00 57.72 98 LEU A CA 1
ATOM 730 C C . LEU A 1 98 ? -24.879 40.052 -11.019 1.00 57.72 98 LEU A C 1
ATOM 732 O O . LEU A 1 98 ? -25.495 39.322 -10.241 1.00 57.72 98 LEU A O 1
ATOM 736 N N . THR A 1 99 ? -25.335 41.239 -11.399 1.00 52.44 99 THR A N 1
ATOM 737 C CA . THR A 1 99 ? -26.708 41.709 -11.219 1.00 52.44 99 THR A CA 1
ATOM 738 C C . THR A 1 99 ? -27.337 41.926 -12.586 1.00 52.44 99 THR A C 1
ATOM 740 O O . THR A 1 99 ? -26.645 42.287 -13.531 1.00 52.44 99 THR A O 1
ATOM 743 N N . SER A 1 100 ? -28.657 41.732 -12.615 1.00 53.94 100 SER A N 1
ATOM 744 C CA . SER A 1 100 ? -29.620 42.128 -13.651 1.00 53.94 100 SER A CA 1
ATOM 745 C C . SER A 1 100 ? -29.487 41.476 -15.031 1.00 53.94 100 SER A C 1
ATOM 747 O O . SER A 1 100 ? -28.758 41.938 -15.893 1.00 53.94 100 SER A O 1
ATOM 749 N N . ARG A 1 101 ? -30.268 40.403 -15.220 1.00 38.44 101 ARG A N 1
ATOM 750 C CA . ARG A 1 101 ? -31.604 40.484 -15.844 1.00 38.44 101 ARG A CA 1
ATOM 751 C C . ARG A 1 101 ? -31.660 41.371 -17.091 1.00 38.44 101 ARG A C 1
ATOM 753 O O . ARG A 1 101 ? -32.079 42.512 -16.977 1.00 38.44 101 ARG A O 1
ATOM 760 N N . ASP A 1 102 ? -31.403 40.761 -18.241 1.00 48.47 102 ASP A N 1
ATOM 761 C CA . ASP A 1 102 ? -32.056 41.130 -19.492 1.00 48.47 102 ASP A CA 1
ATOM 762 C C . ASP A 1 102 ? -32.851 39.923 -19.982 1.00 48.47 102 ASP A C 1
ATOM 764 O O . ASP A 1 102 ? -32.323 38.855 -20.292 1.00 48.47 102 ASP A O 1
ATOM 768 N N . ALA A 1 103 ? -34.164 40.101 -19.916 1.00 41.09 103 ALA A N 1
ATOM 769 C CA . ALA A 1 103 ? -35.171 39.237 -20.482 1.00 41.09 103 ALA A CA 1
ATOM 770 C C . ALA A 1 103 ? -35.591 39.865 -21.812 1.00 41.09 103 ALA A C 1
ATOM 772 O O . ALA A 1 103 ? -36.169 40.947 -21.813 1.00 41.09 103 ALA A O 1
ATOM 773 N N . ALA A 1 104 ? -35.298 39.191 -22.915 1.00 43.69 104 ALA A N 1
ATOM 774 C CA . ALA A 1 104 ? -35.937 39.362 -24.217 1.00 43.69 104 ALA A CA 1
ATOM 775 C C . ALA A 1 104 ? -35.554 38.103 -25.008 1.00 43.69 104 ALA A C 1
ATOM 777 O O . ALA A 1 104 ? -34.375 37.829 -25.199 1.00 43.69 104 ALA A O 1
ATOM 778 N N . ALA A 1 105 ? -36.470 37.141 -25.109 1.00 42.91 105 ALA A N 1
ATOM 779 C CA . ALA A 1 105 ? -37.402 37.047 -26.229 1.00 42.91 105 ALA A CA 1
ATOM 780 C C . ALA A 1 105 ? -36.644 36.679 -27.508 1.00 42.91 105 ALA A C 1
ATOM 782 O O . ALA A 1 105 ? -35.964 37.525 -28.065 1.00 42.91 105 ALA A O 1
ATOM 783 N N . ASP A 1 106 ? -36.730 35.406 -27.905 1.00 48.50 106 ASP A N 1
ATOM 784 C CA . ASP A 1 106 ? -37.120 35.054 -29.271 1.00 48.50 106 ASP A CA 1
ATOM 785 C C . ASP A 1 106 ? -37.365 33.539 -29.423 1.00 48.50 106 ASP A C 1
ATOM 787 O O . ASP A 1 106 ? -36.498 32.707 -29.166 1.00 48.50 106 ASP A O 1
ATOM 791 N N . THR A 1 107 ? -38.609 33.247 -29.825 1.00 53.72 107 THR A N 1
ATOM 792 C CA . THR A 1 107 ? -39.070 32.202 -30.766 1.00 53.72 107 THR A CA 1
ATOM 793 C C . THR A 1 107 ? -38.745 30.734 -30.446 1.00 53.72 107 THR A C 1
ATOM 795 O O . THR A 1 107 ? -37.604 30.297 -30.517 1.00 53.72 107 THR A O 1
ATOM 798 N N . ASP A 1 108 ? -39.709 29.951 -29.958 1.00 42.31 108 ASP A N 1
ATOM 799 C CA . ASP A 1 108 ? -40.776 29.260 -30.717 1.00 42.31 108 ASP A CA 1
ATOM 800 C C . ASP A 1 108 ? -40.277 27.994 -31.445 1.00 42.31 108 ASP A C 1
ATOM 802 O O . ASP A 1 108 ? -39.701 28.053 -32.527 1.00 42.31 108 ASP A O 1
ATOM 806 N N . ALA A 1 109 ? -40.483 26.836 -30.806 1.00 46.66 109 ALA A N 1
ATOM 807 C CA . ALA A 1 109 ? -40.421 25.511 -31.422 1.00 46.66 109 ALA A CA 1
ATOM 808 C C . ALA A 1 109 ? -41.172 24.492 -30.543 1.00 46.66 109 ALA A C 1
ATOM 810 O O . ALA A 1 109 ? -40.592 23.767 -29.738 1.00 46.66 109 ALA A O 1
ATOM 811 N N . THR A 1 110 ? -42.496 24.497 -30.684 1.00 43.84 110 THR A N 1
ATOM 812 C CA . THR A 1 110 ? -43.392 23.331 -30.740 1.00 43.84 110 THR A CA 1
ATOM 813 C C . THR A 1 110 ? -42.744 21.960 -30.493 1.00 43.84 110 THR A C 1
ATOM 815 O O . THR A 1 110 ? -42.048 21.423 -31.354 1.00 43.84 110 THR A O 1
ATOM 818 N N . THR A 1 111 ? -43.071 21.312 -29.375 1.00 46.25 111 THR A N 1
ATOM 819 C CA . THR A 1 111 ? -43.396 19.877 -29.393 1.00 46.25 111 THR A CA 1
ATOM 820 C C . THR A 1 111 ? -44.290 19.510 -28.217 1.00 46.25 111 THR A C 1
ATOM 822 O O . THR A 1 111 ? -44.084 19.910 -27.075 1.00 46.25 111 THR A O 1
ATOM 825 N N . ASP A 1 112 ? -45.332 18.798 -28.601 1.00 41.34 112 ASP A N 1
ATOM 826 C CA . ASP A 1 112 ? -46.555 18.450 -27.910 1.00 41.34 112 ASP A CA 1
ATOM 827 C C . ASP A 1 112 ? -46.379 17.204 -27.017 1.00 41.34 112 ASP A C 1
ATOM 829 O O . ASP A 1 112 ? -45.462 16.407 -27.212 1.00 41.34 112 ASP A O 1
ATOM 833 N N . ALA A 1 113 ? -47.337 17.029 -26.108 1.00 46.09 113 ALA A N 1
ATOM 834 C CA . ALA A 1 113 ? -47.760 15.764 -25.507 1.00 46.09 113 ALA A CA 1
ATOM 835 C C . ALA A 1 113 ? -46.928 15.110 -24.367 1.00 46.09 113 ALA A C 1
ATOM 837 O O . ALA A 1 113 ? -46.003 14.327 -24.560 1.00 46.09 113 ALA A O 1
ATOM 838 N N . THR A 1 114 ? -47.454 15.312 -23.149 1.00 41.78 114 THR A N 1
ATOM 839 C CA . THR A 1 114 ? -47.811 14.267 -22.158 1.00 41.78 114 THR A CA 1
ATOM 840 C C . THR A 1 114 ? -46.743 13.290 -21.644 1.00 41.78 114 THR A C 1
ATOM 842 O O . THR A 1 114 ? -46.506 12.248 -22.243 1.00 41.78 114 THR A O 1
ATOM 845 N N . SER A 1 115 ? -46.284 13.510 -20.407 1.00 38.94 115 SER A N 1
ATOM 846 C CA . SER A 1 115 ? -46.206 12.454 -19.377 1.00 38.94 115 SER A CA 1
ATOM 847 C C . SER A 1 115 ? -45.846 13.075 -18.026 1.00 38.94 115 SER A C 1
ATOM 849 O O . SER A 1 115 ? -44.695 13.437 -17.774 1.00 38.94 115 SER A O 1
ATOM 851 N N . GLU A 1 116 ? -46.850 13.218 -17.167 1.00 41.66 116 GLU A N 1
ATOM 852 C CA . GLU A 1 116 ? -46.681 13.584 -15.767 1.00 41.66 116 GLU A CA 1
ATOM 853 C C . GLU A 1 116 ? -46.184 12.389 -14.935 1.00 41.66 116 GLU A C 1
ATOM 855 O O . GLU A 1 116 ? -46.518 11.242 -15.213 1.00 41.66 116 GLU A O 1
ATOM 860 N N . ALA A 1 117 ? -45.420 12.712 -13.885 1.00 37.84 117 ALA A N 1
ATOM 861 C CA . ALA A 1 117 ? -45.210 11.924 -12.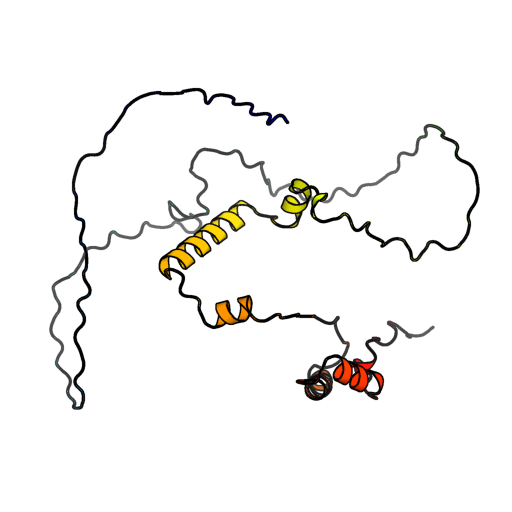667 1.00 37.84 117 ALA A CA 1
ATOM 862 C C . ALA A 1 117 ? -44.548 10.531 -12.796 1.00 37.84 117 ALA A C 1
ATOM 864 O O . ALA A 1 117 ? -45.240 9.528 -12.748 1.00 37.84 117 ALA A O 1
ATOM 865 N N . ASP A 1 118 ? -43.197 10.486 -12.855 1.00 41.75 118 ASP A N 1
ATOM 866 C CA . ASP A 1 118 ? -42.378 9.405 -12.228 1.00 41.75 118 ASP A CA 1
ATOM 867 C C . ASP A 1 118 ? -40.829 9.569 -12.298 1.00 41.75 118 ASP A C 1
ATOM 869 O O . ASP A 1 118 ? -40.070 8.724 -11.825 1.00 41.75 118 ASP A O 1
ATOM 873 N N . SER A 1 119 ? -40.282 10.664 -12.841 1.00 42.16 119 SER A N 1
ATOM 874 C CA . SER A 1 119 ? -38.866 10.688 -13.283 1.00 42.16 119 SER A CA 1
ATOM 875 C C . SER A 1 119 ? -37.809 11.267 -12.317 1.00 42.16 119 SER A C 1
ATOM 877 O O . SER A 1 119 ? -36.676 11.529 -12.725 1.00 42.16 119 SER A O 1
ATOM 879 N N . ALA A 1 120 ? -38.095 11.429 -11.022 1.00 48.94 120 ALA A N 1
ATOM 880 C CA . ALA A 1 120 ? -37.141 12.047 -10.081 1.00 48.94 120 ALA A CA 1
ATOM 881 C C . ALA A 1 120 ? -35.984 11.126 -9.610 1.00 48.94 120 ALA A C 1
ATOM 883 O O . ALA A 1 120 ? -35.054 11.599 -8.955 1.00 48.94 120 ALA A O 1
ATOM 884 N N . SER A 1 121 ? -35.987 9.830 -9.948 1.00 45.69 121 SER A N 1
ATOM 885 C CA . SER A 1 121 ? -34.951 8.860 -9.532 1.00 45.69 121 SER A CA 1
ATOM 886 C C . SER A 1 121 ? -33.982 8.424 -10.650 1.00 45.69 121 SER A C 1
ATOM 888 O O . SER A 1 121 ? -32.986 7.756 -10.369 1.00 45.69 121 SER A O 1
ATOM 890 N N . THR A 1 122 ? -34.197 8.864 -11.895 1.00 43.09 122 THR A N 1
ATOM 891 C CA . THR A 1 122 ? -33.426 8.434 -13.086 1.00 43.09 122 THR A CA 1
ATOM 892 C C . THR A 1 122 ? -32.251 9.360 -13.445 1.00 43.09 122 THR A C 1
ATOM 894 O O . THR A 1 122 ? -31.381 8.996 -14.232 1.00 43.09 122 THR A O 1
ATOM 897 N N . ALA A 1 123 ? -32.121 10.531 -12.815 1.00 44.06 123 ALA A N 1
ATOM 898 C CA . ALA A 1 123 ? -31.152 11.562 -13.222 1.00 44.06 123 ALA A CA 1
ATOM 899 C C . ALA A 1 123 ? -29.653 11.217 -13.020 1.00 44.06 123 ALA A C 1
ATOM 901 O O . ALA A 1 123 ? -28.789 12.009 -13.382 1.00 44.06 123 ALA A O 1
ATOM 902 N N . ASN A 1 124 ? -29.312 10.045 -12.470 1.00 51.69 124 ASN A N 1
ATOM 903 C CA . ASN A 1 124 ? -27.924 9.592 -12.296 1.00 51.69 124 ASN A CA 1
ATOM 904 C C . ASN A 1 124 ? -27.603 8.267 -13.008 1.00 51.69 124 ASN A C 1
ATOM 906 O O . ASN A 1 124 ? -26.577 7.643 -12.715 1.00 51.69 124 ASN A O 1
ATOM 910 N N . SER A 1 125 ? -28.410 7.832 -13.982 1.00 50.03 125 SER A N 1
ATOM 911 C CA . SER A 1 125 ? -27.997 6.765 -14.901 1.00 50.03 125 SER A CA 1
ATOM 912 C C . SER A 1 125 ? -27.005 7.324 -15.926 1.00 50.03 125 SER A C 1
ATOM 914 O O . SER A 1 125 ? -27.317 7.501 -17.103 1.00 50.03 125 SER A O 1
ATOM 916 N N . LYS A 1 126 ? -25.788 7.646 -15.477 1.00 65.19 126 LYS A N 1
ATOM 917 C CA . LYS A 1 126 ? -24.687 8.004 -16.373 1.00 65.19 126 LYS A CA 1
ATOM 918 C C . LYS A 1 126 ? -24.526 6.864 -17.378 1.00 65.19 126 LYS A C 1
ATOM 920 O O . LYS A 1 126 ? -24.158 5.756 -16.979 1.00 65.19 126 LYS A O 1
ATOM 925 N N . VAL A 1 127 ? -24.856 7.132 -18.643 1.00 72.50 127 VAL A N 1
ATOM 926 C CA . VAL A 1 127 ? -24.751 6.182 -19.756 1.00 72.50 127 VAL A CA 1
ATOM 927 C C . VAL A 1 127 ? -23.378 5.527 -19.667 1.00 72.50 127 VAL A C 1
ATOM 929 O O . VAL A 1 127 ? -22.345 6.202 -19.697 1.00 72.50 127 VAL A O 1
ATOM 932 N N . LYS A 1 128 ? -23.357 4.211 -19.438 1.00 78.50 128 LYS A N 1
ATOM 933 C CA . LYS A 1 128 ? -22.116 3.450 -19.299 1.00 78.50 128 LYS A CA 1
ATOM 934 C C . LYS A 1 128 ? -21.518 3.266 -20.690 1.00 78.50 128 LYS A C 1
ATOM 936 O O . LYS A 1 128 ? -21.645 2.200 -21.275 1.00 78.50 128 LYS A O 1
ATOM 941 N N . VAL A 1 129 ? -20.865 4.305 -21.202 1.00 82.06 129 VAL A N 1
ATOM 942 C CA . VAL A 1 129 ? -20.110 4.227 -22.456 1.00 82.06 129 VAL A CA 1
ATOM 943 C C . VAL A 1 129 ? -19.012 3.165 -22.283 1.00 82.06 129 VAL A C 1
ATOM 945 O O . VAL A 1 129 ? -18.266 3.228 -21.283 1.00 82.06 129 VAL A O 1
ATOM 948 N N . PRO A 1 130 ? -18.926 2.162 -23.177 1.00 85.50 130 PRO A N 1
ATOM 949 C CA . PRO A 1 130 ? -17.904 1.126 -23.112 1.00 85.50 130 PRO A CA 1
ATOM 950 C C . PRO A 1 130 ? -16.503 1.749 -23.167 1.00 85.50 130 PRO A C 1
ATOM 952 O O . PRO A 1 130 ? -16.296 2.827 -23.710 1.00 85.50 130 PRO A O 1
ATOM 955 N N . LEU A 1 131 ? -15.516 1.093 -22.549 1.00 81.75 131 LEU A N 1
ATOM 956 C CA . LEU A 1 131 ? -14.189 1.685 -22.317 1.00 81.75 131 LEU A CA 1
ATOM 957 C C . LEU A 1 131 ? -13.482 2.135 -23.609 1.00 81.75 131 LEU A C 1
ATOM 959 O O . LEU A 1 131 ? -12.758 3.123 -23.567 1.00 81.75 131 LEU A O 1
ATOM 963 N N . HIS A 1 132 ? -13.703 1.429 -24.721 1.00 84.75 132 HIS A N 1
ATOM 964 C CA . HIS A 1 132 ? -13.063 1.697 -26.013 1.00 84.75 132 HIS A CA 1
ATOM 965 C C . HIS A 1 132 ? -13.627 2.923 -26.746 1.00 84.75 132 HIS A C 1
ATOM 967 O O . HIS A 1 132 ? -12.937 3.487 -27.582 1.00 84.75 132 HIS A O 1
ATOM 973 N N . GLU A 1 133 ? -14.855 3.335 -26.432 1.00 89.06 133 GLU A N 1
ATOM 974 C CA . GLU A 1 133 ? -15.530 4.472 -27.072 1.00 89.06 133 GLU A CA 1
ATOM 975 C C . GLU A 1 133 ? -15.274 5.788 -26.318 1.00 89.06 133 GLU A C 1
ATOM 977 O O . GLU A 1 133 ? -15.598 6.876 -26.786 1.00 89.06 133 GLU A O 1
ATOM 982 N N . ARG A 1 134 ? -14.665 5.718 -25.129 1.00 87.62 134 ARG A N 1
ATOM 983 C CA . ARG A 1 134 ? -14.374 6.916 -24.341 1.00 87.62 134 ARG A CA 1
ATOM 984 C C . ARG A 1 134 ? -13.284 7.729 -25.017 1.00 87.62 134 ARG A C 1
ATOM 986 O O . ARG A 1 134 ? -12.167 7.250 -25.195 1.00 87.62 134 ARG A O 1
ATOM 993 N N . ASP A 1 135 ? -13.605 8.985 -25.284 1.00 90.31 135 ASP A N 1
ATOM 994 C CA . ASP A 1 135 ? -12.652 9.961 -25.781 1.00 90.31 135 ASP A CA 1
ATOM 995 C C . ASP A 1 135 ? -11.466 10.111 -24.808 1.00 90.31 135 ASP A C 1
ATOM 997 O O . ASP A 1 135 ? -11.615 10.516 -23.645 1.00 90.31 135 ASP A O 1
ATOM 1001 N N . GLN A 1 136 ? -10.282 9.724 -25.286 1.00 90.50 136 GLN A N 1
ATOM 1002 C CA . GLN A 1 136 ? -9.060 9.691 -24.492 1.00 90.50 136 GLN A CA 1
ATOM 1003 C C . GLN A 1 136 ? -8.614 11.098 -24.099 1.00 90.50 136 GLN A C 1
ATOM 1005 O O . GLN A 1 136 ? -8.168 11.283 -22.967 1.00 90.50 136 GLN A O 1
ATOM 1010 N N . ASP A 1 137 ? -8.795 12.096 -24.964 1.00 90.62 137 ASP A N 1
ATOM 1011 C CA . ASP A 1 137 ? -8.350 13.468 -24.698 1.00 90.62 137 ASP A CA 1
ATOM 1012 C C . ASP A 1 137 ? -9.149 14.089 -23.547 1.00 90.62 137 ASP A C 1
ATOM 1014 O O . ASP A 1 137 ? -8.595 14.715 -22.631 1.00 90.62 137 ASP A O 1
ATOM 1018 N N . ASN A 1 138 ? -10.455 13.816 -23.525 1.00 90.12 138 ASN A N 1
ATOM 1019 C CA . ASN A 1 138 ? -11.341 14.201 -22.433 1.00 90.12 138 ASN A CA 1
ATOM 1020 C C . ASN A 1 138 ? -10.988 13.488 -21.117 1.00 90.12 138 ASN A C 1
ATOM 1022 O O . ASN A 1 138 ? -10.971 14.113 -20.050 1.00 90.12 138 ASN A O 1
ATOM 1026 N N . LEU A 1 139 ? -10.646 12.196 -21.172 1.00 91.19 139 LEU A N 1
ATOM 1027 C CA . LEU A 1 139 ? -10.197 11.444 -19.996 1.00 91.19 139 LEU A CA 1
ATOM 1028 C C . LEU A 1 139 ? -8.863 11.961 -19.450 1.00 91.19 139 LEU A C 1
ATOM 1030 O O . LEU A 1 139 ? -8.720 12.116 -18.234 1.00 91.19 139 LEU A O 1
ATOM 1034 N N . LEU A 1 140 ? -7.893 12.241 -20.320 1.00 91.44 140 LEU A N 1
ATOM 1035 C CA . LEU A 1 140 ? -6.561 12.700 -19.928 1.00 91.44 140 LEU A CA 1
ATOM 1036 C C . LEU A 1 140 ? -6.622 14.030 -19.176 1.00 91.44 140 LEU A C 1
ATOM 1038 O O . LEU A 1 140 ? -5.924 14.188 -18.172 1.00 91.44 140 LEU A O 1
ATOM 1042 N N . ARG A 1 141 ? -7.515 14.940 -19.582 1.00 91.38 141 ARG A N 1
ATOM 1043 C CA . ARG A 1 141 ? -7.730 16.223 -18.896 1.00 91.38 141 ARG A CA 1
ATOM 1044 C C . ARG A 1 141 ? -8.207 16.053 -17.449 1.00 91.38 141 ARG A C 1
ATOM 1046 O O . ARG A 1 141 ? -7.779 16.807 -16.577 1.00 91.38 141 ARG A O 1
ATOM 1053 N N . ALA A 1 142 ? -9.061 15.064 -17.182 1.00 92.62 142 ALA A N 1
ATOM 1054 C CA . ALA A 1 142 ? -9.573 14.783 -15.838 1.00 92.62 142 ALA A CA 1
ATOM 1055 C C . ALA A 1 142 ? -8.605 13.937 -14.990 1.00 92.62 142 ALA A C 1
ATOM 1057 O O . ALA A 1 142 ? -8.436 14.189 -13.797 1.00 92.62 142 ALA A O 1
ATOM 1058 N N . LEU A 1 143 ? -7.968 12.926 -15.591 1.00 92.44 143 LEU A N 1
ATOM 1059 C CA . LEU A 1 143 ? -7.100 11.973 -14.891 1.00 92.44 143 LEU A CA 1
ATOM 1060 C C . LEU A 1 143 ? -5.700 12.530 -14.607 1.00 92.44 143 LEU A C 1
ATOM 1062 O O . LEU A 1 143 ? -5.103 12.205 -13.577 1.00 92.44 143 LEU A O 1
ATOM 1066 N N . VAL A 1 144 ? -5.158 13.354 -15.508 1.00 94.00 144 VAL A N 1
ATOM 1067 C CA . VAL A 1 144 ? -3.799 13.906 -15.418 1.00 94.00 144 VAL A CA 1
ATOM 1068 C C . VAL A 1 144 ? -3.864 15.440 -15.438 1.00 94.00 144 VAL A C 1
ATOM 1070 O O . VAL A 1 144 ? -3.488 16.068 -16.424 1.00 94.00 144 VAL A O 1
ATOM 1073 N N . PRO A 1 145 ? -4.265 16.087 -14.326 1.00 94.12 145 PRO A N 1
ATOM 1074 C CA . PRO A 1 145 ? -4.395 17.547 -14.270 1.00 94.12 145 PRO A CA 1
ATOM 1075 C C . PRO A 1 145 ? -3.056 18.295 -14.413 1.00 94.12 145 PRO A C 1
ATOM 1077 O O . PRO A 1 145 ? -3.039 19.494 -14.660 1.00 94.12 145 PRO A O 1
ATOM 1080 N N . SER A 1 146 ? -1.915 17.618 -14.224 1.00 94.94 146 SER A N 1
ATOM 1081 C CA . SER A 1 146 ? -0.576 18.212 -14.365 1.00 94.94 146 SER A CA 1
ATOM 1082 C C . SER A 1 146 ? 0.386 17.272 -15.116 1.00 94.94 146 SER A C 1
ATOM 1084 O O . SER A 1 146 ? 1.111 16.489 -14.486 1.00 94.94 146 SER A O 1
ATOM 1086 N N . PRO A 1 147 ? 0.437 17.334 -16.460 1.00 94.75 147 PRO A N 1
ATOM 1087 C CA . PRO A 1 147 ? 1.204 16.385 -17.275 1.00 94.75 147 PRO A CA 1
ATOM 1088 C C . PRO A 1 147 ? 2.714 16.443 -17.003 1.00 94.75 147 PRO A C 1
ATOM 1090 O O . PRO A 1 147 ? 3.350 15.407 -16.815 1.00 94.75 147 PRO A O 1
ATOM 1093 N N . ASN A 1 148 ? 3.292 17.638 -16.835 1.00 96.00 148 ASN A N 1
ATOM 1094 C CA . ASN A 1 148 ? 4.727 17.796 -16.549 1.00 96.00 148 ASN A CA 1
ATOM 1095 C C . ASN A 1 148 ? 5.140 17.143 -15.219 1.00 96.00 148 ASN A C 1
ATOM 1097 O O . ASN A 1 148 ? 6.201 16.522 -15.105 1.00 96.00 148 ASN A O 1
ATOM 1101 N N . ARG A 1 149 ? 4.285 17.241 -14.192 1.00 95.88 149 ARG A N 1
ATOM 1102 C CA . ARG A 1 149 ? 4.529 16.603 -12.890 1.00 95.88 149 ARG A CA 1
ATOM 1103 C C . ARG A 1 149 ? 4.460 15.082 -13.013 1.00 95.88 149 ARG A C 1
ATOM 1105 O O . ARG A 1 149 ? 5.298 14.395 -12.422 1.00 95.88 149 ARG A O 1
ATOM 1112 N N . ARG A 1 150 ? 3.501 14.574 -13.794 1.00 95.75 150 ARG A N 1
ATOM 1113 C CA . ARG A 1 150 ? 3.362 13.148 -14.094 1.00 95.75 150 ARG A CA 1
ATOM 1114 C C . ARG A 1 150 ? 4.603 12.609 -14.811 1.00 95.75 150 ARG A C 1
ATOM 1116 O O . ARG A 1 150 ? 5.208 11.670 -14.299 1.00 95.75 150 ARG A O 1
ATOM 1123 N N . ALA A 1 151 ? 5.062 13.273 -15.871 1.00 96.62 151 ALA A N 1
ATOM 1124 C CA . ALA A 1 151 ? 6.250 12.876 -16.631 1.00 96.62 151 ALA A CA 1
ATOM 1125 C C . ALA A 1 151 ? 7.528 12.815 -15.764 1.00 96.62 151 ALA A C 1
ATOM 1127 O O . ALA A 1 151 ? 8.300 11.854 -15.838 1.00 96.62 151 ALA A O 1
ATOM 1128 N N . ARG A 1 152 ? 7.747 13.793 -14.865 1.00 97.94 152 ARG A N 1
ATOM 1129 C CA . ARG A 1 152 ? 8.886 13.756 -13.919 1.00 97.94 152 ARG A CA 1
ATOM 1130 C C . ARG A 1 152 ? 8.803 12.576 -12.947 1.00 97.94 152 ARG A C 1
ATOM 1132 O O . ARG A 1 152 ? 9.826 11.954 -12.644 1.00 97.94 152 ARG A O 1
ATOM 1139 N N . TRP A 1 153 ? 7.607 12.268 -12.443 1.00 97.44 153 TRP A N 1
ATOM 1140 C CA . TRP A 1 153 ? 7.390 11.117 -11.564 1.00 97.44 153 TRP A CA 1
ATOM 1141 C C . TRP A 1 153 ? 7.623 9.795 -12.303 1.00 97.44 153 TRP A C 1
ATOM 1143 O O . TRP A 1 153 ? 8.321 8.928 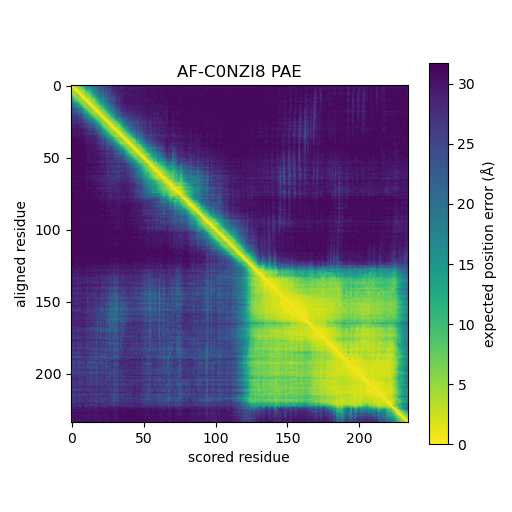-11.773 1.00 97.44 153 TRP A O 1
ATOM 1153 N N . GLU A 1 154 ? 7.133 9.667 -13.535 1.00 97.56 154 GLU A N 1
ATOM 1154 C CA . GLU A 1 154 ? 7.345 8.488 -14.382 1.00 97.56 154 GLU A CA 1
ATOM 1155 C C . GLU A 1 154 ? 8.832 8.266 -14.650 1.00 97.56 154 GLU A C 1
ATOM 1157 O O . GLU A 1 154 ? 9.346 7.190 -14.345 1.00 97.56 154 GLU A O 1
ATOM 1162 N N . ARG A 1 155 ? 9.571 9.305 -15.065 1.00 98.31 155 ARG A N 1
ATOM 1163 C CA . ARG A 1 155 ? 11.036 9.240 -15.220 1.00 98.31 155 ARG A CA 1
ATOM 1164 C C . ARG A 1 155 ? 11.723 8.755 -13.941 1.00 98.31 155 ARG A C 1
ATOM 1166 O O . ARG A 1 155 ? 12.602 7.893 -13.994 1.00 98.31 155 ARG A O 1
ATOM 1173 N N . LYS A 1 156 ? 11.315 9.271 -12.775 1.00 97.88 156 LYS A N 1
ATOM 1174 C CA . LYS A 1 156 ? 11.849 8.845 -11.469 1.00 97.88 156 LYS A CA 1
ATOM 1175 C C . LYS A 1 156 ? 11.561 7.365 -11.191 1.00 97.88 156 LYS A C 1
ATOM 1177 O O . LYS A 1 156 ? 12.444 6.671 -10.680 1.00 97.88 156 LYS A O 1
ATOM 1182 N N . MET A 1 157 ? 10.357 6.879 -11.496 1.00 96.31 157 MET A N 1
ATOM 1183 C CA . MET A 1 157 ? 9.987 5.470 -11.308 1.00 96.31 157 MET A CA 1
ATOM 1184 C C . MET A 1 157 ? 10.728 4.549 -12.282 1.00 96.31 157 MET A C 1
ATOM 1186 O O . MET A 1 157 ? 11.262 3.529 -11.848 1.00 96.31 157 MET A O 1
ATOM 1190 N N . VAL A 1 158 ? 10.867 4.944 -13.550 1.00 96.06 158 VAL A N 1
ATOM 1191 C CA . VAL A 1 158 ? 11.639 4.208 -14.563 1.00 96.06 158 VAL A CA 1
ATOM 1192 C C . VAL A 1 158 ? 13.097 4.070 -14.125 1.00 96.06 158 VAL A C 1
ATOM 1194 O O . VAL A 1 158 ? 13.598 2.952 -14.022 1.00 96.06 158 VAL A O 1
ATOM 1197 N N . ILE A 1 159 ? 13.760 5.165 -13.737 1.00 96.81 159 ILE A N 1
ATOM 1198 C CA . ILE A 1 159 ? 15.145 5.116 -13.234 1.00 96.81 159 ILE A CA 1
ATOM 1199 C C . ILE A 1 159 ? 15.262 4.192 -12.010 1.00 96.81 159 ILE A C 1
ATOM 1201 O O . ILE A 1 159 ? 16.221 3.426 -11.898 1.00 96.81 159 ILE A O 1
ATOM 1205 N N . ARG A 1 160 ? 14.292 4.231 -11.084 1.00 94.69 160 ARG A N 1
ATOM 1206 C CA . ARG A 1 160 ? 14.264 3.337 -9.914 1.00 94.69 160 ARG A CA 1
ATOM 1207 C C . ARG A 1 160 ? 14.148 1.865 -10.324 1.00 94.69 160 ARG A C 1
ATOM 1209 O O . ARG A 1 160 ? 14.863 1.040 -9.755 1.00 94.69 160 ARG A O 1
ATOM 1216 N N . SER A 1 161 ? 13.297 1.550 -11.299 1.00 93.88 161 SER A N 1
ATOM 1217 C CA . SER A 1 161 ? 13.119 0.185 -11.808 1.00 93.88 161 SER A CA 1
ATOM 1218 C C . SER A 1 161 ? 14.397 -0.354 -12.466 1.00 93.88 161 SER A C 1
ATOM 1220 O O . SER A 1 161 ? 14.841 -1.455 -12.135 1.00 93.88 161 SER A O 1
ATOM 1222 N N . ILE A 1 162 ? 15.064 0.469 -13.287 1.00 95.25 162 ILE A N 1
ATOM 1223 C CA . ILE A 1 162 ? 16.327 0.129 -13.957 1.00 95.25 162 ILE A CA 1
ATOM 1224 C C . ILE A 1 162 ? 17.430 -0.118 -12.921 1.00 95.25 162 ILE A C 1
ATOM 1226 O O . ILE A 1 162 ? 18.141 -1.119 -12.998 1.00 95.25 162 ILE A O 1
ATOM 1230 N N . ARG A 1 163 ? 17.539 0.738 -11.893 1.00 95.31 163 ARG A N 1
ATOM 1231 C CA . ARG A 1 163 ? 18.526 0.574 -10.808 1.00 95.31 163 ARG A CA 1
ATOM 1232 C C . ARG A 1 163 ? 18.368 -0.744 -10.049 1.00 95.31 163 ARG A C 1
ATOM 1234 O O . ARG A 1 163 ? 19.372 -1.342 -9.673 1.00 95.31 163 ARG A O 1
ATOM 1241 N N . ARG A 1 164 ? 17.131 -1.204 -9.834 1.00 92.81 164 ARG A N 1
ATOM 1242 C CA . ARG A 1 164 ? 16.844 -2.497 -9.184 1.00 92.81 164 ARG A CA 1
ATOM 1243 C C . ARG A 1 164 ? 16.996 -3.698 -10.114 1.00 92.81 164 ARG A C 1
ATOM 1245 O O . ARG A 1 164 ? 16.963 -4.826 -9.625 1.00 92.81 164 ARG A O 1
ATOM 1252 N N . ARG A 1 165 ? 17.168 -3.476 -11.423 1.00 93.62 165 ARG A N 1
ATOM 1253 C CA . ARG A 1 165 ? 17.332 -4.531 -12.435 1.00 93.62 165 ARG A CA 1
ATOM 1254 C C . ARG A 1 165 ? 16.187 -5.554 -12.398 1.00 93.62 165 ARG A C 1
ATOM 1256 O O . ARG A 1 165 ? 16.424 -6.753 -12.455 1.00 93.62 165 ARG A O 1
ATOM 1263 N N . GLY A 1 166 ? 14.955 -5.078 -12.211 1.00 88.94 166 GLY A N 1
ATOM 1264 C CA . GLY A 1 166 ? 13.759 -5.929 -12.156 1.00 88.94 166 GLY A CA 1
ATOM 1265 C C . GLY A 1 166 ? 13.494 -6.639 -10.822 1.00 88.94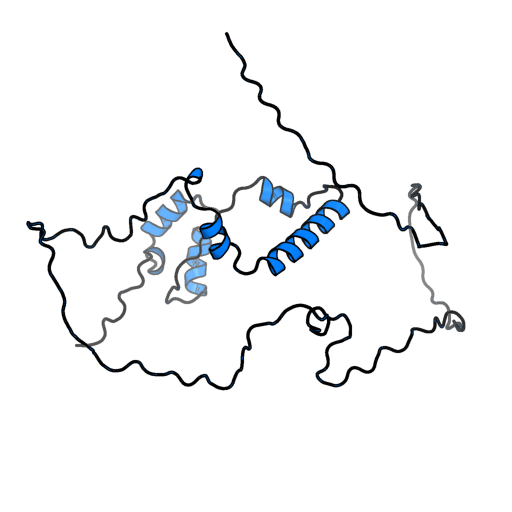 166 GLY A C 1
ATOM 1266 O O . GLY A 1 166 ? 12.477 -7.314 -10.703 1.00 88.94 166 GLY A O 1
ATOM 1267 N N . ARG A 1 167 ? 14.339 -6.473 -9.792 1.00 93.50 167 ARG A N 1
ATOM 1268 C CA . ARG A 1 167 ? 14.062 -7.023 -8.452 1.00 93.50 167 ARG A CA 1
ATOM 1269 C C . ARG A 1 167 ? 12.893 -6.280 -7.801 1.00 93.50 167 ARG A C 1
ATOM 1271 O O . ARG A 1 167 ? 13.020 -5.097 -7.467 1.00 93.50 167 ARG A O 1
ATOM 1278 N N . LEU A 1 168 ? 11.779 -6.984 -7.613 1.00 92.56 168 LEU A N 1
ATOM 1279 C CA . LEU A 1 168 ? 10.610 -6.482 -6.898 1.00 92.56 168 LEU A CA 1
ATOM 1280 C C . LEU A 1 168 ? 10.833 -6.580 -5.389 1.00 92.56 168 LEU A C 1
ATOM 1282 O O . LEU A 1 168 ? 11.440 -7.522 -4.883 1.00 92.56 168 LEU A O 1
ATOM 1286 N N . THR A 1 169 ? 10.354 -5.581 -4.660 1.00 94.25 169 THR A N 1
ATOM 1287 C CA . THR A 1 169 ? 10.251 -5.678 -3.199 1.00 94.25 169 THR A CA 1
ATOM 1288 C C . THR A 1 169 ? 9.035 -6.515 -2.820 1.00 94.25 169 THR A C 1
ATOM 1290 O O . THR A 1 169 ? 8.035 -6.481 -3.527 1.00 94.25 169 THR A O 1
ATOM 1293 N N . ARG A 1 170 ? 9.065 -7.192 -1.662 1.00 95.56 170 ARG A N 1
ATOM 1294 C CA . ARG A 1 170 ? 7.923 -7.976 -1.149 1.00 95.56 170 ARG A CA 1
ATOM 1295 C C . ARG A 1 170 ? 6.598 -7.201 -1.189 1.00 95.56 170 ARG A C 1
ATOM 1297 O O . ARG A 1 170 ? 5.562 -7.752 -1.524 1.00 95.56 170 ARG A O 1
ATOM 1304 N N . ARG A 1 171 ? 6.636 -5.896 -0.895 1.00 95.88 171 ARG A N 1
ATOM 1305 C CA . ARG A 1 171 ? 5.464 -5.010 -0.983 1.00 95.88 171 ARG A CA 1
ATOM 1306 C C . ARG A 1 171 ? 4.936 -4.857 -2.416 1.00 95.88 171 ARG A C 1
ATOM 1308 O O . ARG A 1 171 ? 3.730 -4.814 -2.606 1.00 95.88 171 ARG A O 1
ATOM 1315 N N . GLU A 1 172 ? 5.824 -4.735 -3.401 1.00 94.81 172 GLU A N 1
ATOM 1316 C CA . GLU A 1 172 ? 5.456 -4.649 -4.824 1.00 94.81 172 GLU A CA 1
ATOM 1317 C C . GLU A 1 172 ? 4.939 -5.997 -5.349 1.00 94.81 172 GLU A C 1
ATOM 1319 O O . GLU A 1 172 ? 4.032 -6.019 -6.174 1.00 94.81 172 GLU A O 1
ATOM 1324 N N . GLU A 1 173 ? 5.481 -7.110 -4.854 1.00 96.56 173 GLU A N 1
ATOM 1325 C CA . GLU A 1 173 ? 5.016 -8.462 -5.178 1.00 96.56 173 GLU A CA 1
ATOM 1326 C C . GLU A 1 173 ? 3.601 -8.726 -4.645 1.00 96.56 173 GLU A C 1
ATOM 1328 O O . GLU A 1 173 ? 2.730 -9.130 -5.414 1.00 96.56 173 GLU A O 1
ATOM 1333 N N . ILE A 1 174 ? 3.343 -8.393 -3.375 1.00 97.19 174 ILE A N 1
ATOM 1334 C CA . ILE A 1 174 ? 2.006 -8.443 -2.760 1.00 97.19 174 ILE A CA 1
ATOM 1335 C C . ILE A 1 174 ? 1.025 -7.573 -3.553 1.00 97.19 174 ILE A C 1
ATOM 1337 O O . ILE A 1 174 ? -0.001 -8.061 -4.005 1.00 97.19 174 ILE A O 1
ATOM 1341 N N . ALA A 1 175 ? 1.375 -6.312 -3.831 1.00 95.81 175 ALA A N 1
ATOM 1342 C CA . ALA A 1 175 ? 0.500 -5.398 -4.571 1.00 95.81 175 ALA A CA 1
ATOM 1343 C C . ALA A 1 175 ? 0.214 -5.840 -6.022 1.00 95.81 175 ALA A C 1
ATOM 1345 O O . ALA A 1 175 ? -0.751 -5.376 -6.627 1.00 95.81 175 ALA A O 1
ATOM 1346 N N . ARG A 1 176 ? 1.059 -6.701 -6.606 1.00 94.38 176 ARG A N 1
ATOM 1347 C CA . ARG A 1 176 ? 0.851 -7.271 -7.945 1.00 94.38 176 ARG A CA 1
ATOM 1348 C C . ARG A 1 176 ? -0.025 -8.526 -7.917 1.00 94.38 176 ARG A C 1
ATOM 1350 O O . ARG A 1 176 ? -0.728 -8.781 -8.892 1.00 94.38 176 ARG A O 1
ATOM 1357 N N . THR A 1 177 ? 0.084 -9.334 -6.867 1.00 97.19 177 THR A N 1
ATOM 1358 C CA . THR A 1 177 ? -0.518 -10.677 -6.789 1.00 97.19 177 THR A CA 1
ATOM 1359 C C . THR A 1 177 ? -1.838 -10.690 -6.025 1.00 97.19 177 THR A C 1
ATOM 1361 O O . THR A 1 177 ? -2.766 -11.400 -6.411 1.00 97.19 177 THR A O 1
ATOM 1364 N N . GLU A 1 178 ? -1.953 -9.873 -4.984 1.00 96.69 178 GLU A N 1
ATOM 1365 C CA . GLU A 1 178 ? -3.112 -9.806 -4.103 1.00 96.69 178 GLU A CA 1
ATOM 1366 C C . GLU A 1 178 ? -4.048 -8.661 -4.520 1.00 96.69 178 GLU A C 1
ATOM 1368 O O . GLU A 1 178 ? -3.615 -7.589 -4.944 1.00 96.69 178 GLU A O 1
ATOM 1373 N N . ARG A 1 179 ? -5.364 -8.886 -4.410 1.00 96.88 179 ARG A N 1
ATOM 1374 C CA . ARG A 1 179 ? -6.384 -7.860 -4.669 1.00 96.88 179 ARG A CA 1
ATOM 1375 C C . ARG A 1 179 ? -6.814 -7.227 -3.352 1.00 96.88 179 ARG A C 1
ATOM 1377 O O . ARG A 1 179 ? -7.273 -7.931 -2.458 1.00 96.88 179 ARG A O 1
ATOM 1384 N N . GLU A 1 180 ? -6.742 -5.903 -3.269 1.00 94.81 180 GLU A N 1
ATOM 1385 C CA . GLU A 1 180 ? -7.229 -5.126 -2.126 1.00 94.81 180 GLU A CA 1
ATOM 1386 C C . GLU A 1 180 ? -8.358 -4.168 -2.540 1.00 94.81 180 GLU A C 1
ATOM 1388 O O . GLU A 1 180 ? -8.342 -3.594 -3.629 1.00 94.81 180 GLU A O 1
ATOM 1393 N N . SER A 1 181 ? -9.351 -3.988 -1.666 1.00 94.56 181 SER A N 1
ATOM 1394 C CA . SER A 1 181 ? -10.436 -3.016 -1.840 1.00 94.56 181 SER A CA 1
ATOM 1395 C C . SER A 1 181 ? -10.577 -2.186 -0.568 1.00 94.56 181 SER A C 1
ATOM 1397 O O . SER A 1 181 ? -11.022 -2.684 0.465 1.00 94.56 181 SER A O 1
ATOM 1399 N N . LEU A 1 182 ? -10.182 -0.912 -0.637 1.00 95.19 182 LEU A N 1
ATOM 1400 C CA . LEU A 1 182 ? -10.249 0.027 0.482 1.00 95.19 182 LEU A CA 1
ATOM 1401 C C . LEU A 1 182 ? -11.485 0.921 0.349 1.00 95.19 182 LEU A C 1
ATOM 1403 O O . LEU A 1 182 ? -11.579 1.741 -0.561 1.00 95.19 182 LEU A O 1
ATOM 1407 N N . SER A 1 183 ? -12.419 0.802 1.291 1.00 93.81 183 SER A N 1
ATOM 1408 C CA . SER A 1 183 ? -13.622 1.638 1.360 1.00 93.81 183 SER A CA 1
ATOM 1409 C C . SER A 1 183 ? -13.593 2.550 2.586 1.00 93.81 183 SER A C 1
ATOM 1411 O O . SER A 1 183 ? -13.368 2.082 3.704 1.00 93.81 183 SER A O 1
ATOM 1413 N N . LYS A 1 184 ? -13.877 3.844 2.402 1.00 93.31 184 LYS A N 1
ATOM 1414 C CA . LYS A 1 184 ? -14.017 4.818 3.495 1.00 93.31 184 LYS A CA 1
ATOM 1415 C C . LYS A 1 184 ? -15.494 5.110 3.756 1.00 93.31 184 LYS A C 1
ATOM 1417 O O . LYS A 1 184 ? -16.238 5.395 2.824 1.00 93.31 184 LYS A O 1
ATOM 1422 N N . SER A 1 185 ? -15.912 5.073 5.021 1.00 90.81 185 SER A N 1
ATOM 1423 C CA . SER A 1 185 ? -17.272 5.454 5.411 1.00 90.81 185 SER A CA 1
ATOM 1424 C C . SER A 1 185 ? -17.453 6.974 5.440 1.00 90.81 185 SER A C 1
ATOM 1426 O O . SER A 1 185 ? -16.490 7.741 5.511 1.00 90.81 185 SER A O 1
ATOM 1428 N N . HIS A 1 186 ? -18.707 7.418 5.482 1.00 90.19 186 HIS A N 1
ATOM 1429 C CA . HIS A 1 186 ? -19.029 8.789 5.866 1.00 90.19 186 HIS A CA 1
ATOM 1430 C C . HIS A 1 186 ? -18.726 9.039 7.365 1.00 90.19 186 HIS A C 1
ATOM 1432 O O . HIS A 1 186 ? -18.378 8.120 8.115 1.00 90.19 186 HIS A O 1
ATOM 1438 N N . PHE A 1 187 ? -18.822 10.295 7.804 1.00 90.19 187 PHE A N 1
ATOM 1439 C CA . PHE A 1 187 ? -18.500 10.714 9.166 1.00 90.19 187 PHE A CA 1
ATOM 1440 C C . PHE A 1 187 ? -19.588 10.292 10.159 1.00 90.19 187 PHE A C 1
ATOM 1442 O O . PHE A 1 187 ? -20.699 10.798 10.109 1.00 90.19 187 PHE A O 1
ATOM 1449 N N . PHE A 1 188 ? -19.290 9.399 11.103 1.00 89.25 188 PHE A N 1
ATOM 1450 C CA . PHE A 1 188 ? -20.237 9.053 12.168 1.00 89.25 188 PHE A CA 1
ATOM 1451 C C . PHE A 1 188 ? -20.205 10.085 13.300 1.00 89.25 188 PHE A C 1
ATOM 1453 O O . PHE A 1 188 ? -19.139 10.424 13.808 1.00 89.25 188 PHE A O 1
ATOM 1460 N N . LYS A 1 189 ? -21.381 10.511 13.778 1.00 90.88 189 LYS A N 1
ATOM 1461 C CA . LYS A 1 189 ? -21.544 11.350 14.982 1.00 90.88 189 LYS A CA 1
ATOM 1462 C C . LYS A 1 189 ? -21.333 10.534 16.271 1.00 90.88 189 LYS A C 1
ATOM 1464 O O . LYS A 1 189 ? -22.229 10.420 17.105 1.00 90.88 189 LYS A O 1
ATOM 1469 N N . THR A 1 190 ? -20.180 9.880 16.403 1.00 91.06 190 THR A N 1
ATOM 1470 C CA . THR A 1 190 ? -19.827 9.010 17.537 1.00 91.06 190 THR A CA 1
ATOM 1471 C C . THR A 1 190 ? -18.338 9.088 17.847 1.00 91.06 190 THR A C 1
ATOM 1473 O O . THR A 1 190 ? -17.534 9.324 16.952 1.00 91.06 190 THR A O 1
ATOM 1476 N N . SER A 1 191 ? -17.950 8.809 19.092 1.00 92.94 191 SER A N 1
ATOM 1477 C CA . SER A 1 191 ? -16.534 8.746 19.460 1.00 92.94 191 SER A CA 1
ATOM 1478 C C . SER A 1 191 ? -15.821 7.538 18.841 1.00 92.94 191 SER A C 1
ATOM 1480 O O . SER A 1 191 ? -16.407 6.465 18.660 1.00 92.94 191 SER A O 1
ATOM 1482 N N . VAL A 1 192 ? -14.515 7.690 18.597 1.00 95.19 192 VAL A N 1
ATOM 1483 C CA . VAL A 1 192 ? -13.640 6.629 18.063 1.00 95.19 192 VAL A CA 1
ATOM 1484 C C . VAL A 1 192 ? -13.697 5.369 18.931 1.00 95.19 192 VAL A C 1
ATOM 1486 O O . VAL A 1 192 ? -13.784 4.262 18.409 1.00 95.19 192 VAL A O 1
ATOM 1489 N N . LYS A 1 193 ? -13.750 5.521 20.262 1.00 95.50 193 LYS A N 1
ATOM 1490 C CA . LYS A 1 193 ? -13.845 4.397 21.209 1.00 95.50 193 LYS A CA 1
ATOM 1491 C C . LYS A 1 193 ? -15.094 3.539 20.977 1.00 95.50 193 LYS A C 1
ATOM 1493 O O . LYS A 1 193 ? -15.003 2.314 21.003 1.00 95.50 193 LYS A O 1
ATOM 1498 N N . LYS A 1 194 ? -16.247 4.166 20.709 1.00 93.88 194 LYS A N 1
ATOM 1499 C CA . LYS A 1 194 ? -17.502 3.449 20.423 1.00 93.88 194 LYS A CA 1
ATOM 1500 C C . LYS A 1 194 ? -17.441 2.727 19.070 1.00 93.88 194 LYS A C 1
ATOM 1502 O O . LYS A 1 194 ? -17.899 1.590 18.977 1.00 93.88 194 LYS A O 1
ATOM 1507 N N . LEU A 1 195 ? -16.827 3.342 18.054 1.00 93.75 195 LEU A N 1
ATOM 1508 C CA . LEU A 1 195 ? -16.609 2.718 16.739 1.00 93.75 195 LEU A CA 1
ATOM 1509 C C . LEU A 1 195 ? -15.658 1.521 16.815 1.00 93.75 195 LEU A C 1
ATOM 1511 O O . LEU A 1 195 ? -15.932 0.470 16.237 1.00 93.75 195 LEU A O 1
ATOM 1515 N N . MET A 1 196 ? -14.579 1.646 17.587 1.00 94.88 196 MET A N 1
ATOM 1516 C CA . MET A 1 196 ? -13.565 0.605 17.738 1.00 94.88 196 MET A CA 1
ATOM 1517 C C . MET A 1 196 ? -14.156 -0.714 18.257 1.00 94.88 196 MET A C 1
ATOM 1519 O O . MET A 1 196 ? -13.752 -1.783 17.808 1.00 94.88 196 MET A O 1
ATOM 1523 N N . MET A 1 197 ? -15.149 -0.663 19.154 1.00 93.56 197 MET A N 1
ATOM 1524 C CA . MET A 1 197 ? -15.821 -1.870 19.654 1.00 93.56 197 MET A CA 1
ATOM 1525 C C . MET A 1 197 ? -16.585 -2.633 18.568 1.00 93.56 197 MET A C 1
ATOM 1527 O O . MET A 1 197 ? -16.749 -3.842 18.682 1.00 93.56 197 MET A O 1
ATOM 1531 N N . VAL A 1 198 ? -17.113 -1.943 17.556 1.00 94.06 198 VAL A N 1
ATOM 1532 C CA . VAL A 1 198 ? -17.767 -2.588 16.408 1.00 94.06 198 VAL A CA 1
ATOM 1533 C C . VAL A 1 198 ? -16.720 -3.079 15.423 1.00 94.06 198 VAL A C 1
ATOM 1535 O O . VAL A 1 198 ? -16.783 -4.227 15.005 1.00 94.06 198 VAL A O 1
ATOM 1538 N N . ALA A 1 199 ? -15.717 -2.252 15.122 1.00 94.62 199 ALA A N 1
ATOM 1539 C CA . ALA A 1 199 ? -14.638 -2.606 14.204 1.00 94.62 199 ALA A CA 1
ATOM 1540 C C . ALA A 1 199 ? -13.922 -3.899 14.627 1.00 94.62 199 ALA A C 1
ATOM 1542 O O . ALA A 1 199 ? -13.703 -4.776 13.801 1.00 94.62 199 ALA A O 1
ATOM 1543 N N . ARG A 1 200 ? -13.644 -4.070 15.927 1.00 96.12 200 ARG A N 1
ATOM 1544 C CA . ARG A 1 200 ? -13.055 -5.309 16.464 1.00 96.12 200 ARG A CA 1
ATOM 1545 C C . ARG A 1 200 ? -13.956 -6.539 16.292 1.00 96.12 200 ARG A C 1
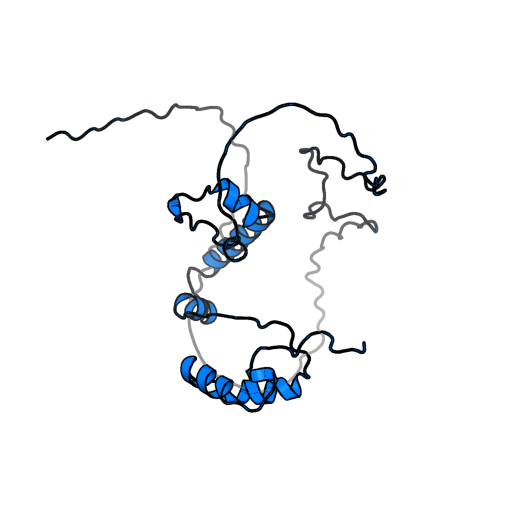ATOM 1547 O O . ARG A 1 200 ? -13.432 -7.631 16.152 1.00 96.12 200 ARG A O 1
ATOM 1554 N N . GLN A 1 201 ? -15.284 -6.380 16.295 1.00 94.06 201 GLN A N 1
ATOM 1555 C CA . GLN A 1 201 ? -16.229 -7.497 16.124 1.00 94.06 201 GLN A CA 1
ATOM 1556 C C . GLN A 1 201 ? -16.304 -8.011 14.683 1.00 94.06 201 GLN A C 1
ATOM 1558 O O . GLN A 1 201 ? -16.698 -9.159 14.483 1.00 94.06 201 GLN A O 1
ATOM 1563 N N . ILE A 1 202 ? -15.990 -7.165 13.701 1.00 95.12 202 ILE A N 1
ATOM 1564 C CA . ILE A 1 202 ? -16.006 -7.514 12.272 1.00 95.12 202 ILE A CA 1
ATOM 1565 C C . ILE A 1 202 ? -14.604 -7.746 11.699 1.00 95.12 202 ILE A C 1
ATOM 1567 O O . ILE A 1 202 ? -14.476 -8.231 10.581 1.00 95.12 202 ILE A O 1
ATOM 1571 N N . ALA A 1 203 ? -13.552 -7.415 12.450 1.00 95.56 203 ALA A N 1
ATOM 1572 C CA . ALA A 1 203 ? -12.177 -7.642 12.032 1.00 95.56 203 ALA A CA 1
ATOM 1573 C C . ALA A 1 203 ? -11.928 -9.138 11.778 1.00 95.56 203 ALA A C 1
ATOM 1575 O O . ALA A 1 203 ? -12.204 -9.970 12.639 1.00 95.56 203 ALA A O 1
ATOM 1576 N N . GLY A 1 204 ? -11.411 -9.465 10.591 1.00 95.88 204 GLY A N 1
ATOM 1577 C CA . GLY A 1 204 ? -11.064 -10.834 10.193 1.00 95.88 204 GLY A CA 1
ATOM 1578 C C . GLY A 1 204 ? -12.240 -11.732 9.792 1.00 95.88 204 GLY A C 1
ATOM 1579 O O . GLY A 1 204 ? -11.999 -12.865 9.392 1.00 95.88 204 GLY A O 1
ATOM 1580 N N . LYS A 1 205 ? -13.491 -11.256 9.872 1.00 96.38 205 LYS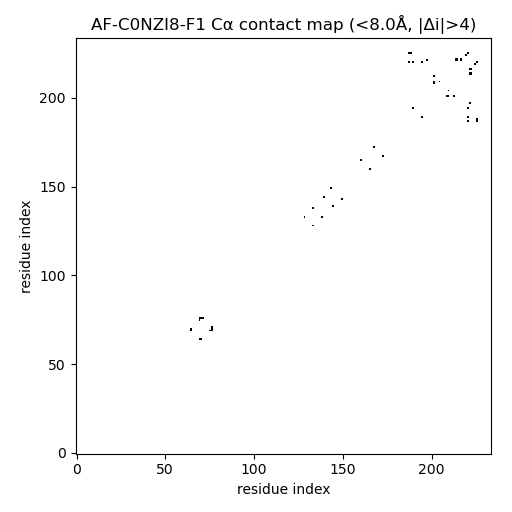 A N 1
ATOM 1581 C CA . LYS A 1 205 ? -14.661 -11.997 9.373 1.00 96.38 205 LYS A CA 1
ATOM 1582 C C . LYS A 1 205 ? -14.806 -11.828 7.860 1.00 96.38 205 LYS A C 1
ATOM 1584 O O . LYS A 1 205 ? -14.412 -10.797 7.312 1.00 96.38 205 LYS A O 1
ATOM 1589 N N . ASN A 1 206 ? -15.430 -12.806 7.203 1.00 97.25 206 ASN A N 1
ATOM 1590 C CA . ASN A 1 206 ? -15.866 -12.655 5.816 1.00 97.25 206 ASN A CA 1
ATOM 1591 C C . ASN A 1 206 ? -16.846 -11.481 5.687 1.00 97.25 206 ASN A C 1
ATOM 1593 O O . ASN A 1 206 ? -17.522 -11.105 6.649 1.00 97.25 206 ASN A O 1
ATOM 1597 N N . ILE A 1 207 ? -16.931 -10.904 4.486 1.00 95.56 207 ILE A N 1
ATOM 1598 C CA . ILE A 1 207 ? -17.790 -9.740 4.225 1.00 95.56 207 ILE A CA 1
ATOM 1599 C C . ILE A 1 207 ? -19.251 -10.059 4.579 1.00 95.56 207 ILE A C 1
ATOM 1601 O O . ILE A 1 207 ? -19.902 -9.251 5.241 1.00 95.56 207 ILE A O 1
ATOM 1605 N N . ASP A 1 208 ? -19.733 -11.254 4.235 1.00 97.62 208 ASP A N 1
ATOM 1606 C CA . ASP A 1 208 ? -21.111 -11.682 4.497 1.00 97.62 208 ASP A CA 1
ATOM 1607 C C . ASP A 1 208 ? -21.405 -11.827 5.998 1.00 97.62 208 ASP A C 1
ATOM 1609 O O . ASP A 1 208 ? -22.393 -11.281 6.494 1.00 97.62 208 ASP A O 1
ATOM 1613 N N . ASP A 1 209 ? -20.502 -12.460 6.752 1.00 97.31 209 ASP A N 1
ATOM 1614 C CA . ASP A 1 209 ? -20.618 -12.604 8.210 1.00 97.31 209 ASP A CA 1
ATOM 1615 C C . ASP A 1 209 ? -20.565 -11.247 8.919 1.00 97.31 209 ASP A C 1
ATOM 1617 O O . ASP A 1 209 ? -21.291 -10.994 9.888 1.00 97.31 209 ASP A O 1
ATOM 1621 N N . ALA A 1 210 ? -19.708 -10.343 8.438 1.00 95.75 210 ALA A N 1
ATOM 1622 C CA . ALA A 1 210 ? -19.622 -8.984 8.948 1.00 95.75 210 ALA A CA 1
ATOM 1623 C C . ALA A 1 210 ? -20.923 -8.214 8.687 1.00 95.75 210 ALA A C 1
ATOM 1625 O O . ALA A 1 210 ? -21.431 -7.550 9.595 1.00 95.75 210 ALA A O 1
ATOM 1626 N N . ILE A 1 211 ? -21.503 -8.332 7.490 1.00 94.38 211 ILE A N 1
ATOM 1627 C CA . ILE A 1 211 ? -22.802 -7.732 7.162 1.00 94.38 211 ILE A CA 1
ATOM 1628 C C . ILE A 1 211 ? -23.890 -8.306 8.074 1.00 94.38 211 ILE A C 1
ATOM 1630 O O . ILE A 1 211 ? -24.649 -7.538 8.669 1.00 94.38 211 ILE A O 1
ATOM 1634 N N . LEU A 1 212 ? -23.945 -9.627 8.242 1.00 95.69 212 LEU A N 1
ATOM 1635 C CA . LEU A 1 212 ? -24.928 -10.293 9.095 1.00 95.69 212 LEU A CA 1
ATOM 1636 C C . LEU A 1 212 ? -24.844 -9.800 10.550 1.00 95.69 212 LEU A C 1
ATOM 1638 O O . LEU A 1 212 ? -25.850 -9.371 11.120 1.00 95.69 212 LEU A O 1
ATOM 1642 N N . GLN A 1 213 ? -23.636 -9.752 11.121 1.00 94.69 213 GLN A N 1
ATOM 1643 C CA . GLN A 1 213 ? -23.389 -9.230 12.469 1.00 94.69 213 GLN A CA 1
ATOM 1644 C C . GLN A 1 213 ? -23.854 -7.775 12.623 1.00 94.69 213 GLN A C 1
ATOM 1646 O O . GLN A 1 213 ? -24.372 -7.394 13.676 1.00 94.69 213 GLN A O 1
ATOM 1651 N N . MET A 1 214 ? -23.648 -6.951 11.594 1.00 94.19 214 MET A N 1
ATOM 1652 C CA . MET A 1 214 ? -24.009 -5.534 11.608 1.00 94.19 214 MET A CA 1
ATOM 1653 C C . MET A 1 214 ? -25.517 -5.319 11.479 1.00 94.19 214 MET A C 1
ATOM 1655 O O . MET A 1 214 ? -26.061 -4.445 12.156 1.00 94.19 214 MET A O 1
ATOM 1659 N N . ARG A 1 215 ? -26.208 -6.148 10.691 1.00 93.56 215 ARG A N 1
ATOM 1660 C CA . ARG A 1 215 ? -27.671 -6.086 10.536 1.00 93.56 215 ARG A CA 1
ATOM 1661 C C . ARG A 1 215 ? -28.403 -6.315 11.857 1.00 93.56 215 ARG A C 1
ATOM 1663 O O . ARG A 1 215 ? -29.365 -5.605 12.138 1.00 93.56 215 ARG A O 1
ATOM 1670 N N . PHE A 1 216 ? -27.916 -7.243 12.679 1.00 92.69 216 PHE A N 1
ATOM 1671 C CA . PHE A 1 216 ? -28.544 -7.613 13.954 1.00 92.69 216 PHE A CA 1
ATOM 1672 C C . PHE A 1 216 ? -27.873 -6.992 15.192 1.00 92.69 216 PHE A C 1
ATOM 1674 O O . PHE A 1 216 ? -28.195 -7.344 16.324 1.00 92.69 216 PHE A O 1
ATOM 1681 N N . SER A 1 217 ? -26.952 -6.041 15.014 1.00 92.12 217 SER A N 1
ATOM 1682 C CA . SER A 1 217 ? -26.300 -5.370 16.141 1.00 92.12 217 SER A CA 1
ATOM 1683 C C . SER A 1 217 ? -27.219 -4.314 16.776 1.00 92.12 217 SER A C 1
ATOM 1685 O O . SER A 1 217 ? -27.749 -3.452 16.067 1.00 92.12 217 SER A O 1
ATOM 1687 N N . PRO A 1 218 ? -27.352 -4.270 18.116 1.00 92.00 218 PRO A N 1
ATOM 1688 C CA . PRO A 1 218 ? -28.142 -3.240 18.798 1.00 92.00 218 PRO A CA 1
ATOM 1689 C C . PRO A 1 218 ? -27.493 -1.844 18.736 1.00 92.00 218 PRO A C 1
ATOM 1691 O O . PRO A 1 218 ? -28.097 -0.840 19.113 1.00 92.00 218 PRO A O 1
ATOM 1694 N N . LYS A 1 219 ? -26.243 -1.740 18.267 1.00 91.75 219 LYS A N 1
ATOM 1695 C CA . LYS A 1 219 ? -25.477 -0.489 18.258 1.00 91.75 219 LYS A CA 1
ATOM 1696 C C . LYS A 1 219 ? -25.959 0.440 17.137 1.00 91.75 219 LYS A C 1
ATOM 1698 O O . LYS A 1 219 ? -25.961 0.062 15.970 1.00 91.75 219 LYS A O 1
ATOM 1703 N N . LYS A 1 220 ? -26.238 1.711 17.463 1.00 89.38 220 LYS A N 1
ATOM 1704 C CA . LYS A 1 220 ? -26.710 2.744 16.508 1.00 89.38 220 LYS A CA 1
ATOM 1705 C C . LYS A 1 220 ? -25.835 2.887 15.254 1.00 89.38 220 LYS A C 1
ATOM 1707 O O . LYS A 1 220 ? -26.355 3.123 14.172 1.00 89.38 220 LYS A O 1
ATOM 1712 N N . VAL A 1 221 ? -24.520 2.713 15.396 1.00 89.56 221 VAL A N 1
ATOM 1713 C CA . VAL A 1 221 ? -23.550 2.789 14.288 1.00 89.56 221 VAL A CA 1
ATOM 1714 C C . VAL A 1 221 ? -23.820 1.724 13.220 1.00 89.56 221 VAL A C 1
ATOM 1716 O O . VAL A 1 221 ? -23.618 1.982 12.038 1.00 89.56 221 VAL A O 1
ATOM 1719 N N . ALA A 1 222 ? -24.294 0.540 13.614 1.00 87.38 222 ALA A N 1
ATOM 1720 C CA . ALA A 1 222 ? -24.378 -0.605 12.718 1.00 87.38 222 ALA A CA 1
ATOM 1721 C C . ALA A 1 222 ? -25.448 -0.460 11.632 1.00 87.38 222 ALA A C 1
ATOM 1723 O O . ALA A 1 222 ? -25.295 -0.981 10.533 1.00 87.38 222 ALA A O 1
ATOM 1724 N N . LYS A 1 223 ? -26.489 0.333 11.906 1.00 84.62 223 LYS A N 1
ATOM 1725 C CA . LYS A 1 223 ? -27.590 0.575 10.969 1.00 84.62 223 LYS A CA 1
ATOM 1726 C C . LYS A 1 223 ? -27.234 1.560 9.848 1.00 84.62 223 LYS A C 1
ATOM 1728 O O . LYS A 1 223 ? -28.090 1.821 9.011 1.00 84.62 223 LYS A O 1
ATOM 1733 N N . GLY A 1 224 ? -26.030 2.153 9.836 1.00 71.44 224 GLY A N 1
ATOM 1734 C CA . GLY A 1 224 ? -25.540 3.073 8.789 1.00 71.44 224 GLY A CA 1
ATOM 1735 C C . GLY A 1 224 ? -26.291 4.408 8.670 1.00 71.44 224 GLY A C 1
ATOM 1736 O O . GLY A 1 224 ? -25.770 5.377 8.125 1.00 71.44 224 GLY A O 1
ATOM 1737 N N . ARG A 1 225 ? -27.493 4.493 9.239 1.00 57.44 225 ARG A N 1
ATOM 1738 C CA . ARG A 1 225 ? -28.318 5.688 9.310 1.00 57.44 225 ARG A CA 1
ATOM 1739 C C . ARG A 1 225 ? -27.823 6.532 10.474 1.00 57.44 225 ARG A C 1
ATOM 1741 O O . ARG A 1 225 ? -28.096 6.237 11.641 1.00 57.44 225 ARG A O 1
ATOM 1748 N N . GLN A 1 226 ? -27.089 7.600 10.166 1.00 54.94 226 GLN A N 1
ATOM 1749 C CA . GLN A 1 226 ? -27.082 8.739 11.076 1.00 54.94 226 GLN A CA 1
ATOM 1750 C C . GLN A 1 226 ? -28.544 9.073 11.370 1.00 54.94 226 GLN A C 1
ATOM 1752 O O . GLN A 1 226 ? -29.347 9.186 10.448 1.00 54.94 226 GLN A O 1
ATOM 1757 N N . GLY A 1 227 ? -28.897 9.141 12.655 1.00 53.66 227 GLY A N 1
ATOM 1758 C CA . GLY A 1 227 ? -30.229 9.591 13.051 1.00 53.66 227 GLY A CA 1
ATOM 1759 C C . GLY A 1 227 ? -30.546 10.932 12.380 1.00 53.66 227 GLY A C 1
ATOM 1760 O O . GLY A 1 227 ? -29.603 11.665 12.056 1.00 53.66 227 GLY A O 1
ATOM 1761 N N . PRO A 1 228 ? -31.836 11.221 12.149 1.00 59.06 228 PRO A N 1
ATOM 1762 C CA . PRO A 1 228 ? -32.270 12.353 11.340 1.00 59.06 228 PRO A CA 1
ATOM 1763 C C . PRO A 1 228 ? -31.532 13.634 11.754 1.00 59.06 228 PRO A C 1
ATOM 1765 O O . PRO A 1 228 ? -31.388 13.897 12.955 1.00 59.06 228 PRO A O 1
ATOM 1768 N N . PRO A 1 229 ? -31.005 14.420 10.802 1.00 53.81 229 PRO A N 1
ATOM 1769 C CA . PRO A 1 229 ? -30.532 15.755 11.118 1.00 53.81 229 PRO A CA 1
ATOM 1770 C C . PRO A 1 229 ? -31.751 16.605 11.512 1.00 53.81 229 PRO A C 1
ATOM 1772 O O . PRO A 1 229 ? -32.532 16.978 10.653 1.00 53.81 229 PRO A O 1
ATOM 1775 N N . GLY A 1 230 ? -31.927 16.892 12.806 1.00 51.62 230 GLY A N 1
ATOM 1776 C CA . GLY A 1 230 ? -32.762 18.018 13.244 1.00 51.62 230 GLY A CA 1
ATOM 1777 C C . GLY A 1 230 ? -34.219 17.736 13.625 1.00 51.62 230 GLY A C 1
ATOM 1778 O O . GLY A 1 230 ? -35.102 18.440 13.161 1.00 51.62 230 GLY A O 1
ATOM 1779 N N . ALA A 1 231 ? -34.483 16.815 14.558 1.00 51.31 231 ALA A N 1
ATOM 1780 C CA . ALA A 1 231 ? -35.670 16.957 15.413 1.00 51.31 231 ALA A CA 1
ATOM 1781 C C . ALA A 1 231 ? -35.361 17.996 16.509 1.00 51.31 231 ALA A C 1
ATOM 1783 O O . ALA A 1 231 ? -35.025 17.645 17.638 1.00 51.31 231 ALA A O 1
ATOM 1784 N N . GLY A 1 232 ? -35.347 19.272 16.124 1.00 48.34 232 GLY A N 1
ATOM 1785 C CA . GLY A 1 232 ? -35.281 20.418 17.022 1.00 48.34 232 GLY A CA 1
ATOM 1786 C C . GLY A 1 232 ? -36.545 21.245 16.834 1.00 48.34 232 GLY A C 1
ATOM 1787 O O . GLY A 1 232 ? -36.685 21.868 15.792 1.00 48.34 232 GLY A O 1
ATOM 1788 N N . ALA A 1 233 ? -37.434 21.160 17.826 1.00 42.12 233 ALA A N 1
ATOM 1789 C CA . ALA A 1 233 ? -38.468 22.121 18.217 1.00 42.12 233 ALA A CA 1
ATOM 1790 C C . ALA A 1 233 ? -39.104 22.976 17.100 1.00 42.12 233 ALA A C 1
ATOM 1792 O O . ALA A 1 233 ? -38.618 24.060 16.778 1.00 42.12 233 ALA A O 1
ATOM 1793 N N . GLY A 1 234 ? -40.235 22.494 16.585 1.00 39.53 234 GLY A N 1
ATOM 1794 C CA . GLY A 1 234 ? -41.431 23.327 16.447 1.00 39.53 234 GLY A CA 1
ATOM 1795 C C . GLY A 1 234 ? -42.334 23.057 17.643 1.00 39.53 234 GLY A C 1
ATOM 1796 O O . GLY A 1 234 ? -42.260 21.910 18.148 1.00 39.53 234 GLY A O 1
#

InterPro domains:
  IPR001063 Large ribosomal subunit protein uL22 [PF00237] (184-223)
  IPR036394 Ribosomal protein uL22 superfamily [G3DSA:3.90.470.10] (169-225)
  IPR036394 Ribosomal protein uL22 superfamily [SSF54843] (171-223)
  IPR047867 Large ribosomal subunit protein uL22, bacteria/organella [PTHR13501] (104-223)

Foldseek 3Di:
DDDDDDDDDDDDDDDDDDDDDDDDDDDDDDDDDDDDDDDDDDDDDDDDDDDPPDPPPPDPDDDDDDVPDDDVVPPPHPPPDDDDDPDPPPPDPDDDDDDDDDDDDDDDDDDDDDDDDDPPPPPPPPPCDPPVPDDVVVVCVVVPVDVVVVVVVVVVVVVVCVVCVNDDDPVRVCVVPPDDDDDDADDAPDDPVLVVVLCVVCPPPDPVVNLVCLVPDPDPVSVSDDPDPDPDDD

pLDDT: mean 70.69, std 20.15, range [37.84, 98.31]

Sequence (234 aa):
MAAVCASLIPQQLARAARPRFSATAHICRRAFASSPLLRDPATSSQPSKTKNRHLKVSQPAAPKISHGSLAPGSIFDEDDGVMPSPYSSTDSRKPQRLTSRDAAADTDATTDATSEADSASTANSKVKVPLHERDQDNLLRALVPSPNRRARWERKMVIRSIRRRGRLTRREEIARTERESLSKSHFFKTSVKKLMMVARQIAGKNIDDAILQMRFSPKKVAKGRQGPPGAGAG